Protein AF-A0A3C0QLX9-F1 (afdb_monomer)

Radius of gyration: 22.79 Å; Cα contacts (8 Å, |Δi|>4): 614; chains: 1; bounding box: 52×50×68 Å

Mean predicted aligned error: 6.6 Å

Structure (mmCIF, N/CA/C/O backbone):
data_AF-A0A3C0QLX9-F1
#
_entry.id   AF-A0A3C0QLX9-F1
#
loop_
_atom_site.group_PDB
_atom_site.id
_atom_site.type_symbol
_atom_site.label_atom_id
_atom_site.label_alt_id
_atom_site.label_comp_id
_atom_site.label_asym_id
_atom_site.label_entity_id
_atom_site.label_seq_id
_atom_site.pdbx_PDB_ins_code
_atom_site.Cartn_x
_atom_site.Cartn_y
_atom_site.Cartn_z
_atom_site.occupancy
_atom_site.B_iso_or_equiv
_atom_site.auth_seq_id
_atom_site.auth_comp_id
_atom_site.auth_asym_id
_atom_site.auth_atom_id
_atom_site.pdbx_PDB_model_num
ATOM 1 N N . MET A 1 1 ? -18.596 31.538 -7.636 1.00 34.44 1 MET A N 1
ATOM 2 C CA . MET A 1 1 ? -17.224 31.941 -8.013 1.00 34.44 1 MET A CA 1
ATOM 3 C C . MET A 1 1 ? -16.253 31.030 -7.281 1.00 34.44 1 MET A C 1
ATOM 5 O O . MET A 1 1 ? -16.005 31.236 -6.101 1.00 34.44 1 MET A O 1
ATOM 9 N N . LYS A 1 2 ? -15.824 29.947 -7.942 1.00 29.17 2 LYS A N 1
ATOM 10 C CA . LYS A 1 2 ? -14.848 28.995 -7.398 1.00 29.17 2 LYS A CA 1
ATOM 11 C C . LYS A 1 2 ? -13.471 29.661 -7.432 1.00 29.17 2 LYS A C 1
ATOM 13 O O . LYS A 1 2 ? -13.087 30.194 -8.470 1.00 29.17 2 LYS A O 1
ATOM 18 N N . LYS A 1 3 ? -12.775 29.684 -6.293 1.00 26.95 3 LYS A N 1
ATOM 19 C CA . LYS A 1 3 ? -11.385 30.140 -6.211 1.00 26.95 3 LYS A CA 1
ATOM 20 C C . LYS A 1 3 ? -10.531 29.168 -7.020 1.00 26.95 3 LYS A C 1
ATOM 22 O O . LYS A 1 3 ? -10.445 27.995 -6.679 1.00 26.95 3 LYS A O 1
ATOM 27 N N . ILE A 1 4 ? -9.962 29.678 -8.104 1.00 29.06 4 ILE A N 1
ATOM 28 C CA . ILE A 1 4 ? -8.889 29.046 -8.862 1.00 29.06 4 ILE A CA 1
ATOM 29 C C . ILE A 1 4 ? -7.694 28.973 -7.907 1.00 29.06 4 ILE A C 1
ATOM 31 O O . ILE A 1 4 ? -7.130 30.002 -7.540 1.00 29.06 4 ILE A O 1
ATOM 35 N N . ILE A 1 5 ? -7.375 27.770 -7.433 1.00 27.00 5 ILE A N 1
ATOM 36 C CA . ILE A 1 5 ? -6.084 27.485 -6.811 1.00 27.00 5 ILE A CA 1
ATOM 37 C C . ILE A 1 5 ? -5.136 27.253 -7.980 1.00 27.00 5 ILE A C 1
ATOM 39 O O . ILE A 1 5 ? -5.108 26.185 -8.581 1.00 27.00 5 ILE A O 1
ATOM 43 N N . THR A 1 6 ? -4.422 28.307 -8.355 1.00 28.39 6 THR A N 1
ATOM 44 C CA . THR A 1 6 ? -3.256 28.207 -9.224 1.00 28.39 6 THR A CA 1
ATOM 45 C C . THR A 1 6 ? -2.189 27.459 -8.435 1.00 28.39 6 THR A C 1
ATOM 47 O O . THR A 1 6 ? -1.595 28.022 -7.514 1.00 28.39 6 THR A O 1
ATOM 50 N N . LEU A 1 7 ? -1.976 26.183 -8.756 1.00 26.44 7 LEU A N 1
ATOM 51 C CA . LEU A 1 7 ? -0.812 25.438 -8.298 1.00 26.44 7 LEU A CA 1
ATOM 52 C C . LEU A 1 7 ? 0.405 26.051 -9.011 1.00 26.44 7 LEU A C 1
ATOM 54 O O . LEU A 1 7 ? 0.714 25.721 -10.152 1.00 26.44 7 LEU A O 1
ATOM 58 N N . LEU A 1 8 ? 1.052 27.032 -8.377 1.00 26.27 8 LEU A N 1
ATOM 59 C CA . LEU A 1 8 ? 2.404 27.408 -8.764 1.00 26.27 8 LEU A CA 1
ATOM 60 C C . LEU A 1 8 ? 3.296 26.210 -8.422 1.00 26.27 8 LEU A C 1
ATOM 62 O O . LEU A 1 8 ? 3.619 25.999 -7.253 1.00 26.27 8 LEU A O 1
ATOM 66 N N . LEU A 1 9 ? 3.715 25.456 -9.441 1.00 28.88 9 LEU A N 1
ATOM 67 C CA . LEU A 1 9 ? 4.977 24.721 -9.397 1.00 28.88 9 LEU A CA 1
ATOM 68 C C . LEU A 1 9 ? 6.096 25.764 -9.248 1.00 28.88 9 LEU A C 1
ATOM 70 O O . LEU A 1 9 ? 6.699 26.220 -10.217 1.00 28.88 9 LEU A O 1
ATOM 74 N N . ALA A 1 10 ? 6.331 26.213 -8.019 1.00 26.84 10 ALA A N 1
ATOM 75 C CA . ALA A 1 10 ? 7.562 26.891 -7.675 1.00 26.84 10 ALA A CA 1
ATOM 76 C C . ALA A 1 10 ? 8.641 25.811 -7.617 1.00 26.84 10 ALA A C 1
ATOM 78 O O . ALA A 1 10 ? 8.653 24.981 -6.710 1.00 26.84 10 ALA A O 1
ATOM 79 N N . GLY A 1 11 ? 9.511 25.811 -8.627 1.00 29.91 11 GLY A N 1
ATOM 80 C CA . GLY A 1 11 ? 10.693 24.970 -8.676 1.00 29.91 11 GLY A CA 1
ATOM 81 C C . GLY A 1 11 ? 11.499 25.086 -7.387 1.00 29.91 11 GLY A C 1
ATOM 82 O O . GLY A 1 11 ? 12.194 26.073 -7.158 1.00 29.91 11 GLY A O 1
ATOM 83 N N . MET A 1 12 ? 11.450 24.039 -6.570 1.00 27.69 12 MET A N 1
ATOM 84 C CA . MET A 1 12 ? 12.608 23.652 -5.786 1.00 27.69 12 MET A CA 1
ATOM 85 C C . MET A 1 12 ? 13.504 22.861 -6.732 1.00 27.69 12 MET A C 1
ATOM 87 O O . MET A 1 12 ? 13.356 21.654 -6.888 1.00 27.69 12 MET A O 1
ATOM 91 N N . MET A 1 13 ? 14.460 23.558 -7.353 1.00 30.83 13 MET A N 1
ATOM 92 C CA . MET A 1 13 ? 15.754 22.943 -7.627 1.00 30.83 13 MET A CA 1
ATOM 93 C C . MET A 1 13 ? 16.319 22.504 -6.273 1.00 30.83 13 MET A C 1
ATOM 95 O O . MET A 1 13 ? 17.029 23.250 -5.602 1.00 30.83 13 MET A O 1
ATOM 99 N N . LEU A 1 14 ? 15.963 21.296 -5.840 1.00 28.98 14 LEU A N 1
ATOM 100 C CA . LEU A 1 14 ? 16.827 20.543 -4.956 1.00 28.98 14 LEU A CA 1
ATOM 101 C C . LEU A 1 14 ? 18.035 20.182 -5.807 1.00 28.98 14 LEU A C 1
ATOM 103 O O . LEU A 1 14 ? 17.974 19.313 -6.672 1.00 28.98 14 LEU A O 1
ATOM 107 N N . ALA A 1 15 ? 19.136 20.887 -5.573 1.00 29.52 15 ALA A N 1
ATOM 108 C CA . ALA A 1 15 ? 20.450 20.382 -5.907 1.00 29.52 15 ALA A CA 1
ATOM 109 C C . ALA A 1 15 ? 20.692 19.109 -5.074 1.00 29.52 15 ALA A C 1
ATOM 111 O O . ALA A 1 15 ? 21.376 19.146 -4.055 1.00 29.52 15 ALA A O 1
ATOM 112 N N . CYS A 1 16 ? 20.108 17.981 -5.482 1.00 28.03 16 CYS A N 1
ATOM 113 C CA . CYS A 1 16 ? 20.560 16.670 -5.047 1.00 28.03 16 CYS A CA 1
ATOM 114 C C . CYS A 1 16 ? 21.741 16.309 -5.949 1.00 28.03 16 CYS A C 1
ATOM 116 O O . CYS A 1 16 ? 21.605 15.710 -7.010 1.00 28.03 16 CYS A O 1
ATOM 118 N N . SER A 1 17 ? 22.911 16.816 -5.571 1.00 34.56 17 SER A N 1
ATOM 119 C CA . SER A 1 17 ? 24.178 16.476 -6.209 1.00 34.56 17 SER A CA 1
ATOM 120 C C . SER A 1 17 ? 24.754 15.237 -5.535 1.00 34.56 17 SER A C 1
ATOM 122 O O . SER A 1 17 ? 25.705 15.329 -4.774 1.00 34.56 17 SER A O 1
ATOM 124 N N . SER A 1 18 ? 24.151 14.093 -5.847 1.00 29.59 18 SER A N 1
ATOM 125 C CA . SER A 1 18 ? 24.773 12.768 -5.828 1.00 29.59 18 SER A CA 1
ATOM 126 C C . SER A 1 18 ? 24.005 11.916 -6.840 1.00 29.59 18 SER A C 1
ATOM 128 O O . SER A 1 18 ? 22.774 11.975 -6.827 1.00 29.59 18 SER A O 1
ATOM 130 N N . PRO A 1 19 ? 24.659 11.142 -7.726 1.00 31.41 19 PRO A N 1
ATOM 131 C CA . PRO A 1 19 ? 23.934 10.140 -8.497 1.00 31.41 19 PRO A CA 1
ATOM 132 C C . PRO A 1 19 ? 23.184 9.242 -7.507 1.00 31.41 19 PRO A C 1
ATOM 134 O O . PRO A 1 19 ? 23.722 8.955 -6.434 1.00 31.41 19 PRO A O 1
ATOM 137 N N . LEU A 1 20 ? 21.962 8.818 -7.860 1.00 38.31 20 LEU A N 1
ATOM 138 C CA . LEU A 1 20 ? 21.343 7.621 -7.287 1.00 38.31 20 LEU A CA 1
ATOM 139 C C . LEU A 1 20 ? 22.485 6.612 -7.126 1.00 38.31 20 LEU A C 1
ATOM 141 O O . LEU A 1 20 ? 23.081 6.228 -8.136 1.00 38.31 20 LEU A O 1
ATOM 145 N N . HIS A 1 21 ? 22.900 6.286 -5.899 1.00 35.56 21 HIS A N 1
ATOM 146 C CA . HIS A 1 21 ? 23.926 5.268 -5.746 1.00 35.56 21 HIS A CA 1
ATOM 147 C C . HIS A 1 21 ? 23.320 4.009 -6.356 1.00 35.56 21 HIS A C 1
ATOM 149 O O . HIS A 1 21 ? 22.333 3.484 -5.848 1.00 35.56 21 HIS A O 1
ATOM 155 N N . ALA A 1 22 ? 23.861 3.587 -7.498 1.00 36.84 22 ALA A N 1
ATOM 156 C CA . ALA A 1 22 ? 23.633 2.258 -8.012 1.00 36.84 22 ALA A CA 1
ATOM 157 C C . ALA A 1 22 ? 24.154 1.327 -6.918 1.00 36.84 22 ALA A C 1
ATOM 159 O O . ALA A 1 22 ? 25.364 1.206 -6.717 1.00 36.84 22 ALA A O 1
ATOM 160 N N . PHE A 1 23 ? 23.228 0.798 -6.128 1.00 47.69 23 PHE A N 1
ATOM 161 C CA . PHE A 1 23 ? 23.493 -0.241 -5.155 1.00 47.69 23 PHE A CA 1
ATOM 162 C C . PHE A 1 23 ? 24.131 -1.392 -5.936 1.00 47.69 23 PHE A C 1
ATOM 164 O O . PHE A 1 23 ? 23.540 -1.908 -6.880 1.00 47.69 23 PHE A O 1
ATOM 171 N N . ALA A 1 24 ? 25.405 -1.682 -5.666 1.00 52.41 24 ALA A N 1
ATOM 172 C CA . ALA A 1 24 ? 26.162 -2.666 -6.444 1.00 52.41 24 ALA A CA 1
ATOM 173 C C . ALA A 1 24 ? 25.761 -4.105 -6.068 1.00 52.41 24 ALA A C 1
ATOM 175 O O . ALA A 1 24 ? 26.081 -5.048 -6.794 1.00 52.41 24 ALA A O 1
ATOM 176 N N . ASN A 1 25 ? 25.110 -4.254 -4.908 1.00 80.44 25 ASN A N 1
ATOM 177 C CA . ASN A 1 25 ? 24.479 -5.464 -4.401 1.00 80.44 25 ASN A CA 1
ATOM 178 C C . ASN A 1 25 ? 23.429 -5.043 -3.361 1.00 80.44 25 ASN A C 1
ATOM 180 O O . ASN A 1 25 ? 23.760 -4.839 -2.188 1.00 80.44 25 ASN A O 1
ATOM 184 N N . ALA A 1 26 ? 22.167 -4.927 -3.774 1.00 84.19 26 ALA A N 1
ATOM 185 C CA . ALA A 1 26 ? 21.088 -4.408 -2.937 1.00 84.19 26 ALA A CA 1
ATOM 186 C C . ALA A 1 26 ? 20.916 -5.178 -1.616 1.00 84.19 26 ALA A C 1
ATOM 188 O O . ALA A 1 26 ? 20.505 -4.605 -0.610 1.00 84.19 26 ALA A O 1
ATOM 189 N N . THR A 1 27 ? 21.283 -6.462 -1.558 1.00 88.50 27 THR A N 1
ATOM 190 C CA . THR A 1 27 ? 21.254 -7.211 -0.289 1.00 88.50 27 THR A CA 1
ATOM 191 C C . THR A 1 27 ? 22.320 -6.721 0.698 1.00 88.50 27 TH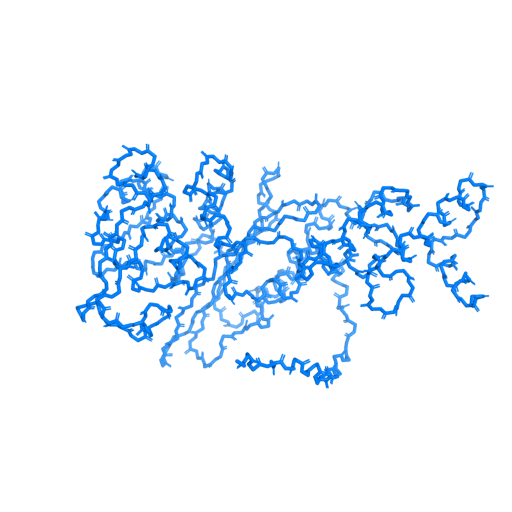R A C 1
ATOM 193 O O . THR A 1 27 ? 22.037 -6.578 1.890 1.00 88.50 27 THR A O 1
ATOM 196 N N . GLU A 1 28 ? 23.546 -6.463 0.238 1.00 91.12 28 GLU A N 1
ATOM 197 C CA . GLU A 1 28 ? 24.622 -5.939 1.094 1.00 91.12 28 GLU A CA 1
ATOM 198 C C . GLU A 1 28 ? 24.339 -4.498 1.529 1.00 91.12 28 GLU A C 1
ATOM 200 O O . GLU A 1 28 ? 24.560 -4.127 2.685 1.00 91.12 28 GLU A O 1
ATOM 205 N N . ASP A 1 29 ? 23.762 -3.709 0.630 1.00 91.31 29 ASP A N 1
ATOM 206 C CA . ASP A 1 29 ? 23.375 -2.336 0.917 1.00 91.31 29 ASP A CA 1
ATOM 207 C C . ASP A 1 29 ? 22.221 -2.274 1.930 1.00 91.31 29 ASP A C 1
ATOM 209 O O . ASP A 1 29 ? 22.293 -1.518 2.902 1.00 91.31 29 ASP A O 1
ATOM 213 N N . MET A 1 30 ? 21.215 -3.149 1.806 1.00 95.31 30 MET A N 1
ATOM 214 C CA . MET A 1 30 ? 20.145 -3.289 2.799 1.00 95.31 30 MET A CA 1
ATOM 215 C C . MET A 1 30 ? 20.695 -3.738 4.160 1.00 95.31 30 MET A C 1
ATOM 217 O O . MET A 1 30 ? 20.294 -3.214 5.206 1.00 95.31 30 MET A O 1
ATOM 221 N N . ASN A 1 31 ? 21.644 -4.683 4.171 1.00 95.31 31 ASN A N 1
ATOM 222 C CA . ASN A 1 31 ? 22.330 -5.108 5.394 1.00 95.31 31 ASN A CA 1
ATOM 223 C C . ASN A 1 31 ? 23.080 -3.943 6.047 1.00 95.31 31 ASN A C 1
ATOM 225 O O . ASN A 1 31 ? 23.011 -3.784 7.265 1.00 95.31 31 ASN A O 1
ATOM 229 N N . THR A 1 32 ? 23.782 -3.131 5.256 1.00 94.38 32 THR A N 1
ATOM 230 C CA . THR A 1 32 ? 24.508 -1.958 5.750 1.00 94.38 32 THR A CA 1
ATOM 231 C C . THR A 1 32 ? 23.534 -0.954 6.354 1.00 94.38 32 THR A C 1
ATOM 233 O O . THR A 1 32 ? 23.661 -0.651 7.538 1.00 94.38 32 THR A O 1
ATOM 236 N N . LEU A 1 33 ? 22.508 -0.540 5.601 1.00 93.81 33 LEU A N 1
ATOM 237 C CA . LEU A 1 33 ? 21.479 0.411 6.040 1.00 93.81 33 LEU A CA 1
ATOM 238 C C . LEU A 1 33 ? 20.813 -0.013 7.354 1.00 93.81 33 LEU A C 1
ATOM 240 O O . LEU A 1 33 ? 20.717 0.773 8.294 1.00 93.81 33 LEU A O 1
ATOM 244 N N . THR A 1 34 ? 20.363 -1.267 7.442 1.00 95.06 34 THR A N 1
ATOM 245 C CA . THR A 1 34 ? 19.625 -1.767 8.615 1.00 95.06 34 THR A CA 1
ATOM 246 C C . THR A 1 34 ? 20.509 -1.997 9.843 1.00 95.06 34 THR A C 1
ATOM 248 O O . THR A 1 34 ? 20.039 -1.846 10.972 1.00 95.06 34 THR A O 1
ATOM 251 N N . ARG A 1 35 ? 21.792 -2.344 9.662 1.00 94.75 35 ARG A N 1
ATOM 252 C CA . ARG A 1 35 ? 22.739 -2.557 10.774 1.00 94.75 35 ARG A CA 1
ATOM 253 C C . ARG A 1 35 ? 23.392 -1.271 11.264 1.00 94.75 35 ARG A C 1
ATOM 255 O O . ARG A 1 35 ? 23.755 -1.213 12.436 1.00 94.75 35 ARG A O 1
ATOM 262 N N . SER A 1 36 ? 23.572 -0.279 10.392 1.00 90.62 36 SER A N 1
ATOM 263 C CA . SER A 1 36 ? 24.124 1.027 10.762 1.00 90.62 36 SER A CA 1
ATOM 264 C C . SER A 1 36 ? 23.073 1.983 11.314 1.00 90.62 36 SER A C 1
ATOM 266 O O . SER A 1 36 ? 23.432 3.051 11.801 1.00 90.62 36 SER A O 1
ATOM 268 N N . TYR A 1 37 ? 21.787 1.637 11.218 1.00 90.94 37 TYR A N 1
ATOM 269 C CA . TYR A 1 37 ? 20.723 2.437 11.801 1.00 90.94 37 TYR A CA 1
ATOM 270 C C . TYR A 1 37 ? 20.885 2.494 13.324 1.00 90.94 37 TYR A C 1
ATOM 272 O O . TYR A 1 37 ? 20.838 1.468 13.999 1.00 90.94 37 TYR A O 1
ATOM 280 N N . GLU A 1 38 ? 21.100 3.696 13.863 1.00 88.12 38 GLU A N 1
ATOM 281 C CA . GLU A 1 38 ? 21.407 3.896 15.288 1.00 88.12 38 GLU A CA 1
ATOM 282 C C . GLU A 1 38 ? 20.229 3.555 16.211 1.00 88.12 38 GLU A C 1
ATOM 284 O O . GLU A 1 38 ? 20.417 3.310 17.404 1.00 88.12 38 GLU A O 1
ATOM 289 N N . ASN A 1 39 ? 19.015 3.527 15.658 1.00 89.38 39 ASN A N 1
ATOM 290 C CA . ASN A 1 39 ? 17.795 3.212 16.384 1.00 89.38 39 ASN A CA 1
ATOM 291 C C . ASN A 1 39 ? 17.273 1.800 16.056 1.00 89.38 39 ASN A C 1
ATOM 293 O O . ASN A 1 39 ? 17.909 1.005 15.364 1.00 89.38 39 ASN A O 1
ATOM 297 N N . GLU A 1 40 ? 16.091 1.454 16.566 1.00 91.44 40 GLU A N 1
ATOM 298 C CA . GLU A 1 40 ? 15.501 0.142 16.317 1.00 91.44 40 GLU A CA 1
ATOM 299 C C . GLU A 1 40 ? 14.727 0.128 15.001 1.00 91.44 40 GLU A C 1
ATOM 301 O O . GLU A 1 40 ? 13.828 0.944 14.787 1.00 91.44 40 GLU A O 1
ATOM 306 N N . CYS A 1 41 ? 15.026 -0.847 14.145 1.00 95.50 41 CYS A N 1
ATOM 307 C CA . CYS A 1 41 ? 14.247 -1.113 12.945 1.00 95.50 41 CYS A CA 1
ATOM 308 C C . CYS A 1 41 ? 13.962 -2.605 12.750 1.00 95.50 41 CYS A C 1
ATOM 310 O O . CYS A 1 41 ? 14.721 -3.469 13.202 1.00 95.50 41 CYS A O 1
ATOM 312 N N . ALA A 1 42 ? 12.881 -2.883 12.025 1.00 97.62 42 ALA A N 1
ATOM 313 C CA . ALA A 1 42 ? 12.591 -4.179 11.431 1.00 97.62 42 ALA A CA 1
ATOM 314 C C . ALA A 1 42 ? 12.182 -3.973 9.972 1.00 97.62 42 ALA A C 1
ATOM 316 O O . ALA A 1 42 ? 11.418 -3.061 9.653 1.00 97.62 42 ALA A O 1
ATOM 317 N N . VAL A 1 43 ? 12.706 -4.816 9.086 1.00 98.44 43 VAL A N 1
ATOM 318 C CA . VAL A 1 43 ? 12.466 -4.731 7.642 1.00 98.44 43 VAL A CA 1
ATOM 319 C C . VAL A 1 43 ? 12.155 -6.115 7.099 1.00 98.44 43 VAL A C 1
ATOM 321 O O . VAL A 1 43 ? 12.794 -7.095 7.483 1.00 98.44 43 VAL A O 1
ATOM 324 N N . MET A 1 44 ? 11.206 -6.199 6.176 1.00 98.50 44 MET A N 1
ATOM 325 C CA . MET A 1 44 ? 10.958 -7.401 5.394 1.00 98.50 44 MET A CA 1
ATOM 326 C C . MET A 1 44 ? 10.552 -7.054 3.968 1.00 98.50 44 MET A C 1
ATOM 328 O O . MET A 1 44 ? 9.713 -6.184 3.749 1.00 98.50 44 MET A O 1
ATOM 332 N N . VAL A 1 45 ? 11.111 -7.805 3.022 1.00 98.69 45 VAL A N 1
ATOM 333 C CA . VAL A 1 45 ? 10.710 -7.826 1.617 1.00 98.69 45 VAL A CA 1
ATOM 334 C C . VAL A 1 45 ? 10.206 -9.228 1.306 1.00 98.69 45 VAL A C 1
ATOM 336 O O . VAL A 1 45 ? 10.935 -10.210 1.464 1.00 98.69 45 VAL A O 1
ATOM 339 N N . PHE A 1 46 ? 8.952 -9.332 0.886 1.00 98.50 46 PHE A N 1
ATOM 340 C CA . PHE A 1 46 ? 8.284 -10.601 0.629 1.00 98.50 46 PHE A CA 1
ATOM 341 C C . PHE A 1 46 ? 7.645 -10.594 -0.755 1.00 98.50 46 PHE A C 1
ATOM 343 O O . PHE A 1 46 ? 6.866 -9.704 -1.071 1.00 98.50 46 PHE A O 1
ATOM 350 N N . SER A 1 47 ? 7.904 -11.615 -1.563 1.00 96.50 47 SER A N 1
ATOM 351 C CA . SER A 1 47 ? 7.191 -11.845 -2.817 1.00 96.50 47 SER A CA 1
ATOM 352 C C . SER A 1 47 ? 6.256 -13.034 -2.661 1.00 96.50 47 SER A C 1
ATOM 354 O O . SER A 1 47 ? 6.657 -14.088 -2.176 1.00 96.50 47 SER A O 1
ATOM 356 N N . GLU A 1 48 ? 5.012 -12.923 -3.124 1.00 93.75 48 GLU A N 1
ATOM 357 C CA . GLU A 1 48 ? 4.066 -14.043 -3.036 1.00 93.75 48 GLU A CA 1
ATOM 358 C C . GLU A 1 48 ? 4.518 -15.280 -3.821 1.00 93.75 48 GLU A C 1
ATOM 360 O O . GLU A 1 48 ? 4.150 -16.398 -3.464 1.00 93.75 48 GLU A O 1
ATOM 365 N N . LYS A 1 49 ? 5.338 -15.086 -4.860 1.00 92.62 49 LYS A N 1
ATOM 366 C CA . LYS A 1 49 ? 5.866 -16.163 -5.702 1.00 92.62 49 LYS A CA 1
ATOM 367 C C . LYS A 1 49 ? 6.985 -16.953 -5.023 1.00 92.62 49 LYS A C 1
ATOM 369 O O . LYS A 1 49 ? 7.030 -18.171 -5.159 1.00 92.62 49 LYS A O 1
ATOM 374 N N . ASN A 1 50 ? 7.888 -16.263 -4.325 1.00 90.12 50 ASN A N 1
ATOM 375 C CA . ASN A 1 50 ? 9.148 -16.838 -3.835 1.00 90.12 50 ASN A CA 1
ATOM 376 C C . ASN A 1 50 ? 9.310 -16.786 -2.307 1.00 90.12 50 ASN A C 1
ATOM 378 O O . ASN A 1 50 ? 10.276 -17.323 -1.772 1.00 90.12 50 ASN A O 1
ATOM 382 N N . GLY A 1 51 ? 8.359 -16.192 -1.589 1.00 95.81 51 GLY A N 1
ATOM 383 C CA . GLY A 1 51 ? 8.413 -16.023 -0.144 1.00 95.81 51 GLY A CA 1
ATOM 384 C C . GLY A 1 51 ? 9.268 -14.828 0.280 1.00 95.81 51 GLY A C 1
ATOM 385 O O . GLY A 1 51 ? 9.266 -13.777 -0.361 1.00 95.81 51 GLY A O 1
ATOM 386 N N . VAL A 1 52 ? 9.978 -14.974 1.398 1.00 97.25 52 VAL A N 1
ATOM 387 C CA . VAL A 1 52 ? 10.836 -13.918 1.954 1.00 97.25 52 VAL A CA 1
ATOM 388 C C . VAL A 1 52 ? 12.070 -13.743 1.069 1.00 97.25 52 VAL A C 1
ATOM 390 O O . VAL A 1 52 ? 12.865 -14.668 0.925 1.00 97.25 52 VAL A O 1
ATOM 393 N N . LEU A 1 53 ? 12.235 -12.546 0.506 1.00 96.38 53 LEU A N 1
ATOM 394 C CA . LEU A 1 53 ? 13.422 -12.152 -0.260 1.00 96.38 53 LEU A CA 1
ATOM 395 C C . LEU A 1 53 ? 14.478 -11.504 0.643 1.00 96.38 53 LEU A C 1
ATOM 397 O O . LEU A 1 53 ? 15.673 -11.694 0.440 1.00 96.38 53 LEU A O 1
ATOM 401 N N . TYR A 1 54 ? 14.035 -10.771 1.667 1.00 98.19 54 TYR A N 1
ATOM 402 C CA . TYR A 1 54 ? 14.895 -10.179 2.688 1.00 98.19 54 TYR A CA 1
ATOM 403 C C . TYR A 1 54 ? 14.154 -10.056 4.018 1.00 98.19 54 TYR A C 1
ATOM 405 O O . TYR A 1 54 ? 12.962 -9.746 4.046 1.00 98.19 54 TYR A O 1
ATOM 413 N N . SER A 1 55 ? 14.869 -10.227 5.128 1.00 97.81 55 SER A N 1
ATOM 414 C CA . SER A 1 55 ? 14.344 -9.964 6.468 1.00 97.81 55 SER A CA 1
ATOM 415 C C . SER A 1 55 ? 15.445 -9.490 7.409 1.00 97.81 55 SER A C 1
ATOM 417 O O . SER A 1 55 ? 16.500 -10.119 7.503 1.00 97.81 55 SER A O 1
ATOM 419 N N . TYR A 1 56 ? 15.162 -8.447 8.180 1.00 98.38 56 TYR A N 1
ATOM 420 C CA . TYR A 1 56 ? 15.986 -7.987 9.289 1.00 98.38 56 TYR A CA 1
ATOM 421 C C . TYR A 1 56 ? 15.102 -7.765 10.511 1.00 98.38 56 TYR A C 1
ATOM 423 O O . TYR A 1 56 ? 14.187 -6.944 10.471 1.00 98.38 56 TYR A O 1
ATOM 431 N N . ARG A 1 57 ? 15.367 -8.521 11.587 1.00 97.88 57 ARG A N 1
ATOM 432 C CA . ARG A 1 57 ? 14.616 -8.467 12.857 1.00 97.88 57 ARG A CA 1
ATOM 433 C C . ARG A 1 57 ? 13.092 -8.540 12.665 1.00 97.88 57 ARG A C 1
ATOM 435 O O . ARG A 1 57 ? 12.342 -7.960 13.440 1.00 97.88 57 ARG A O 1
ATOM 442 N N . SER A 1 58 ? 12.622 -9.260 11.646 1.00 97.94 58 SER A N 1
ATOM 443 C CA . SER A 1 58 ? 11.213 -9.228 11.238 1.00 97.94 58 SER A CA 1
ATOM 444 C C . SER A 1 58 ? 10.253 -9.787 12.295 1.00 97.94 58 SER A C 1
ATOM 446 O O . SER A 1 58 ? 9.112 -9.336 12.370 1.00 97.94 58 SER A O 1
ATOM 448 N N . GLY A 1 59 ? 10.740 -10.676 13.168 1.00 97.62 59 GLY A N 1
ATOM 449 C CA . GLY A 1 59 ? 10.018 -11.199 14.331 1.00 97.62 59 GLY A CA 1
ATOM 450 C C . GLY A 1 59 ? 10.131 -10.353 15.609 1.00 97.62 59 GLY A C 1
ATOM 451 O O . GLY A 1 59 ? 9.609 -10.754 16.647 1.00 97.62 59 GLY A O 1
ATOM 452 N N . GLN A 1 60 ? 10.822 -9.206 15.585 1.00 96.56 60 GLN A N 1
ATOM 453 C CA . GLN A 1 60 ? 10.922 -8.320 16.749 1.00 96.56 60 GLN A CA 1
ATOM 454 C C . GLN A 1 60 ? 9.597 -7.580 16.973 1.00 96.56 60 GLN A C 1
ATOM 456 O O . GLN A 1 60 ? 9.051 -6.974 16.053 1.00 96.56 60 GLN A O 1
ATOM 461 N N . LEU A 1 61 ? 9.096 -7.594 18.212 1.00 96.69 61 LEU A N 1
ATOM 462 C CA . LEU A 1 61 ? 7.957 -6.766 18.607 1.00 96.69 61 LEU A CA 1
ATOM 463 C C . LEU A 1 61 ? 8.362 -5.291 18.611 1.00 96.69 61 LEU A C 1
ATOM 465 O O . LEU A 1 61 ? 9.296 -4.892 19.305 1.00 96.69 61 LEU A O 1
ATOM 469 N N . MET A 1 62 ? 7.622 -4.485 17.859 1.00 95.50 62 MET A N 1
ATOM 470 C CA . MET A 1 62 ? 7.812 -3.045 17.738 1.00 95.50 62 MET A CA 1
ATOM 471 C C . MET A 1 62 ? 6.465 -2.328 17.846 1.00 95.50 62 MET A C 1
ATOM 473 O O . MET A 1 62 ? 5.415 -2.903 17.554 1.00 95.50 62 MET A O 1
ATOM 477 N N . ALA A 1 63 ? 6.473 -1.059 18.256 1.00 94.69 63 ALA A N 1
ATOM 478 C CA . ALA A 1 63 ? 5.259 -0.253 18.310 1.00 94.69 63 ALA A CA 1
ATOM 479 C C . ALA A 1 63 ? 4.655 -0.096 16.904 1.00 94.69 63 ALA A C 1
ATOM 481 O O . ALA A 1 63 ? 5.137 0.693 16.100 1.00 94.69 63 ALA A O 1
ATOM 482 N N . GLY A 1 64 ? 3.581 -0.834 16.609 1.00 93.75 64 GLY A N 1
ATOM 483 C CA . GLY A 1 64 ? 2.939 -0.826 15.290 1.00 93.75 64 GLY A CA 1
ATOM 484 C C . GLY A 1 64 ? 2.096 0.411 15.012 1.00 93.75 64 GLY A C 1
ATOM 485 O O . GLY A 1 64 ? 1.732 0.659 13.865 1.00 93.75 64 GLY A O 1
ATOM 486 N N . ALA A 1 65 ? 1.765 1.192 16.044 1.00 93.94 65 ALA A N 1
ATOM 487 C CA . ALA A 1 65 ? 0.880 2.343 15.926 1.00 93.94 65 ALA A CA 1
ATOM 488 C C . ALA A 1 65 ? -0.403 1.974 15.149 1.00 93.94 65 ALA A C 1
ATOM 490 O O . ALA A 1 65 ? -1.074 0.988 15.454 1.00 93.94 65 ALA A O 1
ATOM 491 N N . GLY A 1 66 ? -0.741 2.742 14.113 1.00 95.75 66 GLY A N 1
ATOM 492 C CA . GLY A 1 66 ? -1.930 2.516 13.303 1.00 95.75 66 GLY A CA 1
ATOM 493 C C . GLY A 1 66 ? -1.915 1.289 12.388 1.00 95.75 66 GLY A C 1
ATOM 494 O O . GLY A 1 66 ? -2.911 1.089 11.697 1.00 95.75 66 GLY A O 1
ATOM 495 N N . LEU A 1 67 ? -0.861 0.469 12.368 1.00 98.12 67 LEU A N 1
ATOM 496 C CA . LEU A 1 67 ? -0.800 -0.701 11.487 1.00 98.12 67 LEU A CA 1
ATOM 497 C C . LEU A 1 67 ? -1.785 -1.823 11.871 1.00 98.12 67 LEU A C 1
ATOM 499 O O . LEU A 1 67 ? -2.244 -2.552 10.994 1.00 98.12 67 LEU A O 1
ATOM 503 N N . ILE A 1 68 ? -2.213 -1.901 13.141 1.00 98.12 68 ILE A N 1
ATOM 504 C CA . ILE A 1 68 ? -3.272 -2.825 13.614 1.00 98.12 68 ILE A CA 1
ATOM 505 C C . ILE A 1 68 ? -4.595 -2.669 12.844 1.00 98.12 68 ILE A C 1
ATOM 507 O O . ILE A 1 68 ? -5.449 -3.555 12.839 1.00 98.12 68 ILE A O 1
ATOM 511 N N . ARG A 1 69 ? -4.761 -1.546 12.143 1.00 98.62 69 ARG A N 1
ATOM 512 C CA . ARG A 1 69 ? -5.918 -1.286 11.297 1.00 98.62 69 ARG A CA 1
ATOM 513 C C . ARG A 1 69 ? -6.005 -2.213 10.086 1.00 98.62 69 ARG A C 1
ATOM 515 O O . ARG A 1 69 ? -7.112 -2.464 9.630 1.00 98.62 69 ARG A O 1
ATOM 522 N N . LEU A 1 70 ? -4.887 -2.762 9.601 1.00 98.81 70 LEU A N 1
ATOM 523 C CA . LEU A 1 70 ? -4.885 -3.745 8.511 1.00 98.81 70 LEU A CA 1
ATOM 524 C C . LEU A 1 70 ? -5.673 -5.016 8.878 1.00 98.81 70 LEU A C 1
ATOM 526 O O . LEU A 1 70 ? -6.661 -5.318 8.205 1.00 98.81 70 LEU A O 1
ATOM 530 N N . PRO A 1 71 ? -5.321 -5.758 9.949 1.00 98.75 71 PRO A N 1
ATOM 531 C CA . PRO A 1 71 ? -6.105 -6.925 10.330 1.00 98.75 71 PRO A CA 1
ATOM 532 C C . PRO A 1 71 ? -7.520 -6.547 10.783 1.00 98.75 71 PRO A C 1
ATOM 534 O O . PRO A 1 71 ? -8.451 -7.305 10.526 1.00 98.75 71 PRO A O 1
ATOM 537 N N . TYR A 1 72 ? -7.729 -5.377 11.398 1.00 98.88 72 TYR A N 1
ATOM 538 C CA . TYR A 1 72 ? -9.084 -4.960 11.769 1.00 98.88 72 TYR A CA 1
ATOM 539 C C . TYR A 1 72 ? -9.962 -4.657 10.543 1.00 98.88 72 TYR A C 1
ATOM 541 O O . TYR A 1 72 ? -11.130 -5.026 10.540 1.00 98.88 72 TYR A O 1
ATOM 549 N N . ALA A 1 73 ? -9.413 -4.082 9.465 1.00 98.88 73 ALA A N 1
ATOM 550 C CA . ALA A 1 73 ? -10.123 -3.921 8.193 1.00 98.88 73 ALA A CA 1
ATOM 551 C C . ALA A 1 73 ? -10.569 -5.271 7.626 1.00 98.88 73 ALA A C 1
ATOM 553 O O . ALA A 1 73 ? -11.716 -5.417 7.211 1.00 98.88 73 ALA A O 1
ATOM 554 N N . TYR A 1 74 ? -9.690 -6.278 7.677 1.00 98.88 74 TYR A N 1
ATOM 555 C CA . TYR A 1 74 ? -10.049 -7.636 7.278 1.00 98.88 74 TYR A CA 1
ATOM 556 C C . TYR A 1 74 ? -11.233 -8.155 8.104 1.00 98.88 74 TYR A C 1
ATOM 558 O O . TYR A 1 74 ? -12.209 -8.644 7.538 1.00 98.88 74 TYR A O 1
ATOM 566 N N . TYR A 1 75 ? -11.183 -8.004 9.433 1.00 98.88 75 TYR A N 1
ATOM 567 C CA . TYR A 1 75 ? -12.291 -8.375 10.315 1.00 98.88 75 TYR A CA 1
ATOM 568 C C . TYR A 1 75 ? -13.587 -7.656 9.933 1.00 98.88 75 TYR A C 1
ATOM 570 O O . TYR A 1 75 ? -14.588 -8.322 9.677 1.00 98.88 75 TYR A O 1
ATOM 578 N N . LEU A 1 76 ? -13.569 -6.328 9.809 1.00 98.88 76 LEU A N 1
ATOM 579 C CA . LEU A 1 76 ? -14.738 -5.535 9.427 1.00 98.88 76 LEU A CA 1
ATOM 580 C C . LEU A 1 76 ? -15.356 -6.027 8.117 1.00 98.88 76 LEU A C 1
ATOM 582 O O . LEU A 1 76 ? -16.561 -6.264 8.061 1.00 98.88 76 LEU A O 1
ATOM 586 N N . CYS A 1 77 ? -14.541 -6.261 7.088 1.00 98.81 77 CYS A N 1
ATOM 587 C CA . CYS A 1 77 ? -15.020 -6.788 5.816 1.00 98.81 77 CYS A CA 1
ATOM 588 C C . CYS A 1 77 ? -15.716 -8.146 5.969 1.00 98.81 77 CYS A C 1
ATOM 590 O O . CYS A 1 77 ? -16.789 -8.324 5.396 1.00 98.81 77 CYS A O 1
ATOM 592 N N . THR A 1 78 ? -15.193 -9.059 6.798 1.00 98.50 78 THR A N 1
ATOM 593 C CA . THR A 1 78 ? -15.894 -10.327 7.084 1.00 98.50 78 THR A CA 1
ATOM 594 C C . THR A 1 78 ? -17.228 -10.117 7.806 1.00 98.50 78 THR A C 1
ATOM 596 O O . THR A 1 78 ? -18.183 -10.842 7.535 1.00 98.50 78 THR A O 1
ATOM 599 N N . GLN A 1 79 ? -17.337 -9.111 8.683 1.00 98.69 79 GLN A N 1
ATOM 600 C CA . GLN A 1 79 ? -18.596 -8.790 9.366 1.00 98.69 79 GLN A CA 1
ATOM 601 C C . GLN A 1 79 ? -19.635 -8.201 8.402 1.00 98.69 79 GLN A C 1
ATOM 603 O O . GLN A 1 79 ? -20.816 -8.546 8.484 1.00 98.69 79 GLN A O 1
ATOM 608 N N . PHE A 1 80 ? -19.207 -7.353 7.460 1.00 98.56 80 PHE A N 1
ATOM 609 C CA . PHE A 1 80 ? -20.073 -6.838 6.395 1.00 98.56 80 PHE A CA 1
ATOM 610 C C . PHE A 1 80 ? -20.546 -7.958 5.461 1.00 98.56 80 PHE A C 1
ATOM 612 O O . PHE A 1 80 ? -21.729 -8.020 5.138 1.00 98.56 80 PHE A O 1
ATOM 619 N N . GLU A 1 81 ? -19.663 -8.882 5.071 1.00 97.88 81 GLU A N 1
ATOM 620 C CA . GLU A 1 81 ? -20.035 -10.056 4.264 1.00 97.88 81 GLU A CA 1
ATOM 621 C C . GLU A 1 81 ? -21.012 -10.985 4.997 1.00 97.88 81 GLU A C 1
ATOM 623 O O . GLU A 1 81 ? -21.913 -11.548 4.377 1.00 97.88 81 GLU A O 1
ATOM 628 N N . ALA A 1 82 ? -20.876 -11.106 6.319 1.00 97.69 82 ALA A N 1
ATOM 629 C CA . ALA A 1 82 ? -21.800 -11.856 7.166 1.00 97.69 82 ALA A CA 1
ATOM 630 C C . ALA A 1 82 ? -23.150 -11.145 7.392 1.00 97.69 82 ALA A C 1
ATOM 632 O O . ALA A 1 82 ? -24.042 -11.714 8.021 1.00 97.69 82 ALA A O 1
ATOM 633 N N . GLY A 1 83 ? -23.321 -9.915 6.894 1.00 97.69 83 GLY A N 1
A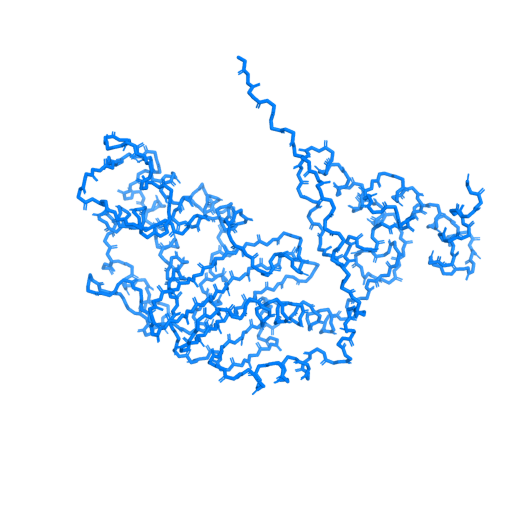TOM 634 C CA . GLY A 1 83 ? -24.559 -9.149 7.025 1.00 97.69 83 GLY A CA 1
ATOM 635 C C . GLY A 1 83 ? -24.825 -8.621 8.436 1.00 97.69 83 GLY A C 1
ATOM 636 O O . GLY A 1 83 ? -25.971 -8.313 8.754 1.00 97.69 83 GLY A O 1
ATOM 637 N N . ILE A 1 84 ? -23.795 -8.510 9.288 1.00 97.56 84 ILE A N 1
ATOM 638 C CA . ILE A 1 84 ? -23.934 -7.976 10.656 1.00 97.56 84 ILE A CA 1
ATOM 639 C C . ILE A 1 84 ? -24.387 -6.511 10.629 1.00 97.56 84 ILE A C 1
ATOM 641 O O . ILE A 1 84 ? -25.206 -6.099 11.450 1.00 97.56 84 ILE A O 1
ATOM 645 N N . ARG A 1 85 ? -23.874 -5.734 9.668 1.00 97.75 85 ARG A N 1
ATOM 646 C CA . ARG A 1 85 ? -24.289 -4.362 9.335 1.00 97.75 85 ARG A CA 1
ATOM 647 C C . ARG A 1 85 ? -24.213 -4.153 7.826 1.00 97.75 85 ARG A C 1
ATOM 649 O O . ARG A 1 85 ? -23.470 -4.862 7.148 1.00 97.75 85 ARG A O 1
ATOM 656 N N . SER A 1 86 ? -24.947 -3.171 7.307 1.00 98.38 86 SER A N 1
ATOM 657 C CA . SER A 1 86 ? -24.792 -2.715 5.919 1.00 98.38 86 SER A CA 1
ATOM 658 C C . SER A 1 86 ? -23.710 -1.643 5.828 1.00 98.38 86 SER A C 1
ATOM 660 O O . SER A 1 86 ? -23.598 -0.812 6.719 1.00 98.38 86 SER A O 1
ATOM 662 N N . LEU A 1 87 ? -22.961 -1.587 4.723 1.00 98.56 87 LEU A N 1
ATOM 663 C CA . LEU A 1 87 ? -22.023 -0.485 4.454 1.00 98.56 87 LEU A CA 1
ATOM 664 C C . LEU A 1 87 ? -22.710 0.891 4.394 1.00 98.56 87 LEU A C 1
ATOM 666 O O . LEU A 1 87 ? -22.053 1.906 4.623 1.00 98.56 87 LEU A O 1
ATOM 670 N N . ASP A 1 88 ? -24.008 0.912 4.086 1.00 98.62 88 ASP A N 1
ATOM 671 C CA . ASP A 1 88 ? -24.806 2.134 3.974 1.00 98.62 88 ASP A CA 1
ATOM 672 C C . ASP A 1 88 ? -25.456 2.538 5.316 1.00 98.62 88 ASP A C 1
ATOM 674 O O . ASP A 1 88 ? -26.026 3.625 5.412 1.00 98.62 88 ASP A O 1
ATOM 678 N N . ASP A 1 89 ? -25.362 1.697 6.359 1.00 98.62 89 ASP A N 1
ATOM 679 C CA . ASP A 1 89 ? -25.798 2.076 7.707 1.00 98.62 89 ASP A CA 1
ATOM 680 C C . ASP A 1 89 ? -24.962 3.258 8.202 1.00 98.62 89 ASP A C 1
ATOM 682 O O . ASP A 1 89 ? -23.750 3.319 7.969 1.00 98.62 89 ASP A O 1
ATOM 686 N N . THR A 1 90 ? -25.602 4.168 8.937 1.00 98.50 90 THR A N 1
ATOM 687 C CA . THR A 1 90 ? -24.954 5.361 9.476 1.00 98.50 90 THR A CA 1
ATOM 688 C C . THR A 1 90 ? -24.735 5.297 10.984 1.00 98.50 90 THR A C 1
ATOM 690 O O . THR A 1 90 ? -25.402 4.569 11.725 1.00 98.50 90 THR A O 1
ATOM 693 N N . ILE A 1 91 ? -23.779 6.101 11.441 1.00 98.06 91 ILE A N 1
ATOM 694 C CA . ILE A 1 91 ? -23.536 6.424 12.845 1.00 98.06 91 ILE A CA 1
ATOM 695 C C . ILE A 1 91 ? -23.201 7.917 12.959 1.00 98.06 91 ILE A C 1
ATOM 697 O O . ILE A 1 91 ? -22.533 8.497 12.099 1.00 98.06 91 ILE A O 1
ATOM 701 N N . THR A 1 92 ? -23.704 8.557 14.011 1.00 98.00 92 THR A N 1
ATOM 702 C CA . THR A 1 92 ? -23.562 10.000 14.224 1.00 98.00 92 THR A CA 1
ATOM 703 C C . THR A 1 92 ? -22.291 10.320 15.005 1.00 98.00 92 THR A C 1
ATOM 705 O O . THR A 1 92 ? -22.049 9.753 16.069 1.00 98.00 92 THR A O 1
ATOM 708 N N . TYR A 1 93 ? -21.504 11.278 14.520 1.00 97.94 93 TYR A N 1
ATOM 709 C CA . TYR A 1 93 ? -20.378 11.836 15.263 1.00 97.94 93 TYR A CA 1
ATOM 710 C C . TYR A 1 93 ? -20.872 12.793 16.358 1.00 97.94 93 TYR A C 1
ATOM 712 O O . TYR A 1 93 ? -21.473 13.833 16.078 1.00 97.94 93 TYR A O 1
ATOM 720 N N . THR A 1 94 ? -20.612 12.446 17.615 1.00 96.50 94 THR A N 1
ATOM 721 C CA . THR A 1 94 ? -21.009 13.207 18.811 1.00 96.50 94 THR A CA 1
ATOM 722 C C . THR A 1 94 ? -19.781 13.718 19.575 1.00 96.50 94 THR A C 1
ATOM 724 O O . THR A 1 94 ? -18.639 13.356 19.285 1.00 96.50 94 THR A O 1
ATOM 727 N N . GLU A 1 95 ? -20.009 14.564 20.580 1.00 94.19 95 GLU A N 1
ATOM 728 C CA . GLU A 1 95 ? -18.937 15.138 21.401 1.00 94.19 95 GLU A CA 1
ATOM 729 C C . GLU A 1 95 ? -18.140 14.085 22.193 1.00 94.19 95 GLU A C 1
ATOM 731 O O . GLU A 1 95 ? -16.963 14.303 22.476 1.00 94.19 95 GLU A O 1
ATOM 736 N N . GLU A 1 96 ? -18.727 12.918 22.483 1.00 92.38 96 GLU A N 1
ATOM 737 C CA . GLU A 1 96 ? -18.070 11.836 23.235 1.00 92.38 96 GLU A CA 1
ATOM 738 C C . GLU A 1 96 ? -16.853 11.244 22.501 1.00 92.38 96 GLU A C 1
ATOM 740 O O . GLU A 1 96 ? -15.922 10.744 23.130 1.00 92.38 96 GLU A O 1
ATOM 745 N N . TRP A 1 97 ? -16.830 11.345 21.169 1.00 91.50 97 TRP A N 1
ATOM 746 C CA . TRP A 1 97 ? -15.760 10.809 20.327 1.00 91.50 97 TRP A CA 1
ATOM 747 C C . TRP A 1 97 ? -14.605 11.790 20.126 1.00 91.50 97 TRP A C 1
ATOM 749 O O . TRP A 1 97 ? -13.548 11.400 19.619 1.00 91.50 97 TRP A O 1
ATOM 759 N N . LYS A 1 98 ? -14.789 13.060 20.507 1.00 90.25 98 LYS A N 1
ATOM 760 C CA . LYS A 1 98 ? -13.860 14.150 20.204 1.00 90.25 98 LYS A CA 1
ATOM 761 C C . LYS A 1 98 ? -12.446 13.836 20.701 1.00 90.25 98 LYS A C 1
ATOM 763 O O . LYS A 1 98 ? -12.204 13.692 21.898 1.00 90.25 98 LYS A O 1
ATOM 768 N N . ARG A 1 99 ? -11.480 13.824 19.779 1.00 89.94 99 ARG A N 1
ATOM 769 C CA . ARG A 1 99 ? -10.044 13.663 20.070 1.00 89.94 99 ARG A CA 1
ATOM 770 C C . ARG A 1 99 ? -9.173 14.390 19.048 1.00 89.94 99 ARG A C 1
ATOM 772 O O . ARG A 1 99 ? -9.603 14.645 17.928 1.00 89.94 99 ARG A O 1
ATOM 779 N N . GLY A 1 100 ? -7.950 14.743 19.453 1.00 84.25 100 GLY A N 1
ATOM 780 C CA . GLY A 1 100 ? -7.033 15.583 18.665 1.00 84.25 100 GLY A CA 1
ATOM 781 C C . GLY A 1 100 ? -6.074 14.835 17.728 1.00 84.25 100 GLY A C 1
ATOM 782 O O . GLY A 1 100 ? -5.362 15.478 16.957 1.00 84.25 100 GLY A O 1
ATOM 783 N N . ASN A 1 101 ? -6.033 13.502 17.796 1.00 87.88 101 ASN A N 1
ATOM 784 C CA . ASN A 1 101 ? -5.101 12.645 17.050 1.00 87.88 101 ASN A CA 1
ATOM 785 C C . ASN A 1 101 ? -5.365 12.657 15.520 1.00 87.88 101 ASN A C 1
ATOM 787 O O . ASN A 1 101 ? -6.171 13.442 15.019 1.00 87.88 101 ASN A O 1
ATOM 791 N N . ALA A 1 102 ? -4.650 11.819 14.756 1.00 89.38 102 ALA A N 1
ATOM 792 C CA . ALA A 1 102 ? -4.800 11.710 13.297 1.00 89.38 102 ALA A CA 1
ATOM 793 C C . ALA A 1 102 ? -6.248 11.401 12.871 1.00 89.38 102 ALA A C 1
ATOM 795 O O . ALA A 1 102 ? -6.959 10.685 13.588 1.00 89.38 102 ALA A O 1
ATOM 796 N N . GLY A 1 103 ? -6.645 11.926 11.711 1.00 93.94 103 GLY A N 1
ATOM 797 C CA . GLY A 1 103 ? -7.998 11.824 11.172 1.00 93.94 103 GLY A CA 1
ATOM 798 C C . GLY A 1 103 ? -8.586 13.170 10.758 1.00 93.94 103 GLY A C 1
ATOM 799 O O . GLY A 1 103 ? -8.123 14.219 11.207 1.00 93.94 103 GLY A O 1
ATOM 800 N N . ILE A 1 104 ? -9.624 13.107 9.928 1.00 97.06 104 ILE A N 1
ATOM 801 C CA . ILE A 1 104 ? -10.346 14.251 9.359 1.00 97.06 104 ILE A CA 1
ATOM 802 C C . ILE A 1 104 ? -11.736 14.438 9.986 1.00 97.06 104 ILE A C 1
ATOM 804 O O . ILE A 1 104 ? -12.298 15.530 9.935 1.00 97.06 104 ILE A O 1
ATOM 808 N N . ILE A 1 105 ? -12.296 13.409 10.640 1.00 97.94 105 ILE A N 1
ATOM 809 C CA . ILE A 1 105 ? -13.635 13.497 11.252 1.00 97.94 105 ILE A CA 1
ATOM 810 C C . ILE A 1 105 ? -13.665 14.544 12.372 1.00 97.94 105 ILE A C 1
ATOM 812 O O . ILE A 1 105 ? -14.682 15.208 12.574 1.00 97.94 105 ILE A O 1
ATOM 816 N N . LYS A 1 106 ? -12.541 14.750 13.067 1.00 96.50 106 LYS A N 1
ATOM 817 C CA . LYS A 1 106 ? -12.417 15.720 14.167 1.00 96.50 106 LYS A CA 1
ATOM 818 C C . LYS A 1 106 ? -12.765 17.157 13.762 1.00 96.50 106 LYS A C 1
ATOM 820 O O . LYS A 1 106 ? -13.172 17.934 14.623 1.00 96.50 106 LYS A O 1
ATOM 825 N N . ASP A 1 107 ? -12.627 17.477 12.476 1.00 96.12 107 ASP A N 1
ATOM 826 C CA . ASP A 1 107 ? -12.885 18.803 11.908 1.00 96.12 107 ASP A CA 1
ATOM 827 C C . ASP A 1 107 ? -14.341 18.973 11.435 1.00 96.12 107 ASP A C 1
ATOM 829 O O . ASP A 1 107 ? -14.744 20.046 10.987 1.00 96.12 107 ASP A O 1
ATOM 833 N N . SER A 1 108 ? -15.154 17.921 11.547 1.00 96.81 108 SER A N 1
ATOM 834 C CA . SER A 1 108 ? -16.567 17.942 11.174 1.00 96.81 108 SER A CA 1
ATOM 835 C C . SER A 1 108 ? -17.457 18.434 12.310 1.00 96.81 108 SER A C 1
ATOM 837 O O . SER A 1 108 ? -17.129 18.315 13.491 1.00 96.81 108 SER A O 1
ATOM 839 N N . ALA A 1 109 ? -18.627 18.969 11.962 1.00 97.31 109 ALA A N 1
ATOM 840 C CA . ALA A 1 109 ? -19.613 19.372 12.956 1.00 97.31 109 ALA A CA 1
ATOM 841 C C . ALA A 1 109 ? -20.166 18.152 13.710 1.00 97.31 109 ALA A C 1
ATOM 843 O O . ALA A 1 109 ? -20.440 17.107 13.112 1.00 97.31 109 ALA A O 1
ATOM 844 N N . PHE A 1 110 ? -20.400 18.295 15.015 1.00 97.88 110 PHE A N 1
ATOM 845 C CA . PHE A 1 110 ? -21.171 17.302 15.761 1.00 97.88 110 PHE A CA 1
ATOM 846 C C . PHE A 1 110 ? -22.578 17.166 15.170 1.00 97.88 110 PHE A C 1
ATOM 848 O O . PHE A 1 110 ? -23.172 18.148 14.723 1.00 97.88 110 PHE A O 1
ATOM 855 N N . GLY A 1 111 ? -23.101 15.944 15.166 1.00 97.75 111 GLY A N 1
ATOM 856 C CA . GLY A 1 111 ? -24.339 15.592 14.474 1.00 97.75 111 GLY A CA 1
ATOM 857 C C . GLY A 1 111 ? -24.138 15.155 13.020 1.00 97.75 111 GLY A C 1
ATOM 858 O O . GLY A 1 111 ? -25.101 14.717 12.401 1.00 97.75 111 GLY A O 1
ATOM 859 N N . THR A 1 112 ? -22.918 15.235 12.473 1.00 98.44 112 THR A N 1
ATOM 860 C CA . THR A 1 112 ? -22.618 14.677 11.143 1.00 98.44 112 THR A CA 1
ATOM 861 C C . THR A 1 112 ? -22.789 13.159 11.166 1.00 98.44 112 THR A C 1
ATOM 863 O O . THR A 1 112 ? -22.254 12.485 12.048 1.00 98.44 112 THR A O 1
ATOM 866 N N . GLU A 1 113 ? -23.524 12.622 10.197 1.00 98.44 113 GLU A N 1
ATOM 867 C CA . GLU A 1 113 ? -23.698 11.183 10.008 1.00 98.44 113 GLU A CA 1
ATOM 868 C C . GLU A 1 113 ? -22.676 10.649 9.008 1.00 98.44 113 GLU A C 1
ATOM 870 O O . GLU A 1 113 ? -22.477 11.227 7.938 1.00 98.44 113 GLU A O 1
ATOM 875 N N . TYR A 1 114 ? -22.061 9.521 9.351 1.00 98.62 114 TYR A N 1
ATOM 876 C CA . TYR A 1 114 ? -21.147 8.802 8.476 1.00 98.62 114 TYR A CA 1
ATOM 877 C C . TYR A 1 114 ? -21.674 7.407 8.204 1.00 98.62 114 TYR A C 1
ATOM 879 O O . TYR A 1 114 ? -22.049 6.696 9.136 1.00 98.62 114 TYR A O 1
ATOM 887 N N . THR A 1 115 ? -21.661 7.009 6.935 1.00 98.81 115 THR A N 1
ATOM 888 C CA . THR A 1 115 ? -21.867 5.609 6.545 1.00 98.81 115 THR A CA 1
ATOM 889 C C . THR A 1 115 ? -20.670 4.758 6.963 1.00 98.81 115 THR A C 1
ATOM 891 O O . THR A 1 115 ? -19.540 5.255 7.029 1.00 98.81 115 THR A O 1
ATOM 894 N N . PHE A 1 116 ? -20.863 3.457 7.178 1.00 98.81 116 PHE A N 1
ATOM 895 C CA . PHE A 1 116 ? -19.723 2.570 7.419 1.00 98.81 116 PHE A CA 1
ATOM 896 C C . PHE A 1 116 ? -18.763 2.471 6.232 1.00 98.81 116 PHE A C 1
ATOM 898 O O . PHE A 1 116 ? -17.574 2.269 6.456 1.00 98.81 116 PHE A O 1
ATOM 905 N N . ALA A 1 117 ? -19.231 2.672 4.997 1.00 98.81 117 ALA A N 1
ATOM 906 C CA . ALA A 1 117 ? -18.352 2.813 3.838 1.00 98.81 117 ALA A CA 1
ATOM 907 C C . ALA A 1 117 ? -17.369 3.987 4.000 1.00 98.81 117 ALA A C 1
ATOM 909 O O . ALA A 1 117 ? -16.169 3.810 3.806 1.00 98.81 117 ALA A O 1
ATOM 910 N N . GLN A 1 118 ? -17.861 5.164 4.410 1.00 98.81 118 GLN A N 1
ATOM 911 C CA . GLN A 1 118 ? -17.009 6.330 4.673 1.00 98.81 118 GLN A CA 1
ATOM 912 C C . GLN A 1 118 ? -16.072 6.089 5.853 1.00 98.81 118 GLN A C 1
ATOM 914 O O . GLN A 1 118 ? -14.893 6.419 5.776 1.00 98.81 118 GLN A O 1
ATOM 919 N N . LEU A 1 119 ? -16.577 5.494 6.938 1.00 98.81 119 LEU A N 1
ATOM 920 C CA . LEU A 1 119 ? -15.733 5.186 8.087 1.00 98.81 119 LEU A CA 1
ATOM 921 C C . LEU A 1 119 ? -14.623 4.204 7.720 1.00 98.81 119 LEU A C 1
ATOM 923 O O . LEU A 1 119 ? -13.499 4.421 8.148 1.00 98.81 119 LEU A O 1
ATOM 927 N N . LEU A 1 120 ? -14.903 3.172 6.918 1.00 98.62 120 LEU A N 1
ATOM 928 C CA . LEU A 1 120 ? -13.910 2.194 6.468 1.00 98.62 120 LEU A CA 1
ATOM 929 C C . LEU A 1 120 ? -12.829 2.829 5.578 1.00 98.62 120 LEU A C 1
ATOM 931 O O . LEU A 1 120 ? -11.651 2.516 5.749 1.00 98.62 120 LEU A O 1
ATOM 935 N N . ASP A 1 121 ? -13.212 3.750 4.688 1.00 98.81 121 ASP A N 1
ATOM 936 C CA . ASP A 1 121 ? -12.265 4.535 3.888 1.00 98.81 121 ASP A CA 1
ATOM 937 C C . ASP A 1 121 ? -11.390 5.425 4.787 1.00 98.81 121 ASP A C 1
ATOM 939 O O . ASP A 1 121 ? -10.164 5.298 4.792 1.00 98.81 121 ASP A O 1
ATOM 943 N N . TYR A 1 122 ? -11.998 6.260 5.636 1.00 98.69 122 TYR A N 1
ATOM 944 C CA . TYR A 1 122 ? -11.261 7.224 6.466 1.00 98.69 122 TYR A CA 1
ATOM 945 C C . TYR A 1 122 ? -10.369 6.549 7.507 1.00 98.69 122 TYR A C 1
ATOM 947 O O . TYR A 1 122 ? -9.265 7.017 7.806 1.00 98.69 122 TYR A O 1
ATOM 955 N N . PHE A 1 123 ? -10.835 5.417 8.026 1.00 97.94 123 PHE A N 1
ATOM 956 C CA . PHE A 1 123 ? -10.113 4.545 8.936 1.00 97.94 123 PHE A CA 1
ATOM 957 C C . PHE A 1 123 ? -8.741 4.130 8.393 1.00 97.94 123 PHE A C 1
ATOM 959 O O . PHE A 1 123 ? -7.772 4.091 9.155 1.00 97.94 123 PHE A O 1
ATOM 966 N N . LEU A 1 124 ? -8.634 3.853 7.091 1.00 98.56 124 LEU A N 1
ATOM 967 C CA . LEU A 1 124 ? -7.383 3.439 6.457 1.00 98.56 124 LEU A CA 1
ATOM 968 C C . LEU A 1 124 ? -6.642 4.620 5.832 1.00 98.56 124 LEU A C 1
ATOM 970 O O . LEU A 1 124 ? -5.493 4.863 6.213 1.00 98.56 124 LEU A O 1
ATOM 974 N N . ARG A 1 125 ? -7.323 5.368 4.956 1.00 98.56 125 ARG A N 1
ATOM 975 C CA . ARG A 1 125 ? -6.766 6.435 4.115 1.00 98.56 125 ARG A CA 1
ATOM 976 C C . ARG A 1 125 ? -6.123 7.558 4.920 1.00 98.56 125 ARG A C 1
ATOM 978 O O . ARG A 1 125 ? -4.994 7.944 4.638 1.00 98.56 125 ARG A O 1
ATOM 985 N N . TYR A 1 126 ? -6.834 8.037 5.941 1.00 98.06 126 TYR A N 1
ATOM 986 C CA . TYR A 1 126 ? -6.397 9.118 6.837 1.00 98.06 126 TYR A CA 1
ATOM 987 C C . TYR A 1 126 ? -5.919 8.592 8.195 1.00 98.06 126 TYR A C 1
ATOM 989 O O . TYR A 1 126 ? -5.631 9.357 9.119 1.00 98.06 126 TYR A O 1
ATOM 997 N N . SER A 1 127 ? -5.880 7.263 8.353 1.00 97.19 127 SER A N 1
ATOM 998 C CA . SER A 1 127 ? -5.609 6.598 9.625 1.00 97.19 127 SER A CA 1
ATOM 999 C C . SER A 1 127 ? -6.471 7.133 10.782 1.00 97.19 127 SER A C 1
ATOM 1001 O O . SER A 1 127 ? -5.984 7.249 11.915 1.00 97.19 127 SER A O 1
ATOM 1003 N N . ASP A 1 128 ? -7.729 7.484 10.493 1.00 98.25 128 ASP A N 1
ATOM 1004 C CA . ASP A 1 128 ? -8.588 8.268 11.379 1.00 98.25 128 ASP A CA 1
ATOM 1005 C C . ASP A 1 128 ? -8.877 7.516 12.689 1.00 98.25 128 ASP A C 1
ATOM 1007 O O . ASP A 1 128 ? -9.270 6.342 12.707 1.00 98.25 128 ASP A O 1
ATOM 1011 N N . ASN A 1 129 ? -8.607 8.173 13.821 1.00 96.81 129 ASN A N 1
ATOM 1012 C CA . ASN A 1 129 ? -8.837 7.577 15.134 1.00 96.81 129 ASN A CA 1
ATOM 1013 C C . ASN A 1 129 ? -10.319 7.563 15.494 1.00 96.81 129 ASN A C 1
ATOM 1015 O O . ASN A 1 129 ? -10.786 6.531 15.949 1.00 96.81 129 ASN A O 1
ATOM 1019 N N . ILE A 1 130 ? -11.062 8.631 15.202 1.00 98.12 130 ILE A N 1
ATOM 1020 C CA . ILE A 1 130 ? -12.499 8.692 15.480 1.00 98.12 130 ILE A CA 1
ATOM 1021 C C . ILE A 1 130 ? -13.235 7.631 14.662 1.00 98.12 130 ILE A C 1
ATOM 1023 O O . ILE A 1 130 ? -14.067 6.915 15.213 1.00 98.12 130 ILE A O 1
ATOM 1027 N N . ALA A 1 131 ? -12.875 7.454 13.386 1.00 98.44 131 ALA A N 1
ATOM 1028 C CA . ALA A 1 131 ? -13.428 6.372 12.575 1.00 98.44 131 ALA A CA 1
ATOM 1029 C C . ALA A 1 131 ? -13.153 5.002 13.210 1.00 98.44 131 ALA A C 1
ATOM 1031 O O . ALA A 1 131 ? -14.055 4.170 13.299 1.00 98.44 131 ALA A O 1
ATOM 1032 N N . PHE A 1 132 ? -11.929 4.782 13.705 1.00 97.88 132 PHE A N 1
ATOM 1033 C CA . PHE A 1 132 ? -11.570 3.537 14.379 1.00 97.88 132 PHE A CA 1
ATOM 1034 C C . PHE A 1 132 ? -12.406 3.293 15.640 1.00 97.88 132 PHE A C 1
ATOM 1036 O O . PHE A 1 132 ? -12.930 2.195 15.812 1.00 97.88 132 PHE A O 1
ATOM 1043 N N . ASP A 1 133 ? -12.580 4.302 16.494 1.00 96.62 133 ASP A N 1
ATOM 1044 C CA . ASP A 1 133 ? -13.375 4.152 17.713 1.00 96.62 133 ASP A CA 1
ATOM 1045 C C . ASP A 1 133 ? -14.858 3.919 17.408 1.00 96.62 133 ASP A C 1
ATOM 1047 O O . ASP A 1 133 ? -15.483 3.067 18.036 1.00 96.62 133 ASP A O 1
ATOM 1051 N N . MET A 1 134 ? -15.420 4.623 16.420 1.00 97.88 134 MET A N 1
ATOM 1052 C CA . MET A 1 134 ? -16.811 4.435 15.998 1.00 97.88 134 MET A CA 1
ATOM 1053 C C . MET A 1 134 ? -17.031 3.022 15.436 1.00 97.88 134 MET A C 1
ATOM 1055 O O . MET A 1 134 ? -18.039 2.384 15.751 1.00 97.88 134 MET A O 1
ATOM 1059 N N . LEU A 1 135 ? -16.068 2.491 14.675 1.00 98.44 135 LEU A N 1
ATOM 1060 C CA . LEU A 1 135 ? -16.091 1.109 14.193 1.00 98.44 135 LEU A CA 1
ATOM 1061 C C . LEU A 1 135 ? -15.982 0.110 15.359 1.00 98.44 135 LEU A C 1
ATOM 1063 O O . LEU A 1 135 ? -16.816 -0.787 15.456 1.00 98.44 135 LEU A O 1
ATOM 1067 N N . ILE A 1 136 ? -15.047 0.302 16.297 1.00 97.75 136 ILE A N 1
ATOM 1068 C CA . ILE A 1 136 ? -14.928 -0.539 17.503 1.00 97.75 136 ILE A CA 1
ATOM 1069 C C . ILE A 1 136 ? -16.206 -0.512 18.340 1.00 97.75 136 ILE A C 1
ATOM 1071 O O . ILE A 1 136 ? -16.646 -1.558 18.812 1.00 97.75 136 ILE A O 1
ATOM 1075 N N . SER A 1 137 ? -16.836 0.653 18.492 1.00 96.94 137 SER A N 1
ATOM 1076 C CA . SER A 1 137 ? -18.081 0.796 19.255 1.00 96.94 137 SER A CA 1
ATOM 1077 C C . SER A 1 137 ? -19.222 -0.054 18.693 1.00 96.94 137 SER A C 1
ATOM 1079 O O . SER A 1 137 ? -20.113 -0.466 19.431 1.00 96.94 137 SER A O 1
ATOM 1081 N N . THR A 1 138 ? -19.176 -0.331 17.386 1.00 97.25 138 THR A N 1
ATOM 1082 C CA . THR A 1 138 ? -20.192 -1.101 16.671 1.00 97.25 138 THR A CA 1
ATOM 1083 C C . THR A 1 138 ? -19.848 -2.585 16.580 1.00 97.25 138 THR A C 1
ATOM 1085 O O . THR A 1 138 ? -20.710 -3.425 16.828 1.00 97.25 138 THR A O 1
ATOM 1088 N N . PHE A 1 139 ? -18.621 -2.914 16.174 1.00 98.25 139 PHE A N 1
ATOM 1089 C CA . PHE A 1 139 ? -18.220 -4.282 15.823 1.00 98.25 139 PHE A CA 1
ATOM 1090 C C . PHE A 1 139 ? -17.454 -5.001 16.937 1.00 98.25 139 PHE A C 1
ATOM 1092 O O . PHE A 1 139 ? -17.170 -6.195 16.810 1.00 98.25 139 PHE A O 1
ATOM 1099 N N . GLY A 1 140 ? -17.116 -4.291 18.015 1.00 98.06 140 GLY A N 1
ATOM 1100 C CA . GLY A 1 140 ? -16.381 -4.832 19.149 1.00 98.06 140 GLY A CA 1
ATOM 1101 C C . GLY A 1 140 ? -14.961 -5.272 18.795 1.00 98.06 140 GLY A C 1
ATOM 1102 O O . GLY A 1 140 ? -14.418 -4.969 17.724 1.00 98.06 140 GLY A O 1
ATOM 1103 N N . ILE A 1 141 ? -14.356 -5.999 19.734 1.00 98.50 141 ILE A N 1
ATOM 1104 C CA . ILE A 1 141 ? -13.003 -6.559 19.602 1.00 98.50 141 ILE A CA 1
ATOM 1105 C C . ILE A 1 141 ? -12.949 -8.059 19.902 1.00 98.50 141 ILE A C 1
ATOM 1107 O O . ILE A 1 141 ? -11.928 -8.688 19.642 1.00 98.50 141 ILE A O 1
ATOM 1111 N N . GLU A 1 142 ? -14.018 -8.654 20.435 1.00 98.25 142 GLU A N 1
ATOM 1112 C CA . GLU A 1 142 ? -14.065 -10.072 20.792 1.00 98.25 142 GLU A CA 1
ATOM 1113 C C . GLU A 1 142 ? -13.890 -10.948 19.549 1.00 98.25 142 GLU A C 1
ATOM 1115 O O . GLU A 1 142 ? -12.921 -11.702 19.463 1.00 98.25 142 GLU A O 1
ATOM 1120 N N . GLY A 1 143 ? -14.750 -10.764 18.540 1.00 98.44 143 GLY A N 1
ATOM 1121 C CA . GLY A 1 143 ? -14.648 -11.481 17.265 1.00 98.44 143 GLY A CA 1
ATOM 1122 C C . GLY A 1 143 ? -13.348 -11.177 16.514 1.00 98.44 143 GLY A C 1
ATOM 1123 O O . GLY A 1 143 ? -12.789 -12.044 15.844 1.00 98.44 143 GLY A O 1
ATOM 1124 N N . PHE A 1 144 ? -12.806 -9.967 16.682 1.00 98.69 144 PHE A N 1
ATOM 1125 C CA . PHE A 1 144 ? -11.504 -9.609 16.127 1.00 98.69 144 PHE A CA 1
ATOM 1126 C C . PHE A 1 144 ? -10.366 -10.406 16.778 1.00 98.69 144 PHE A C 1
ATOM 1128 O O . PHE A 1 144 ? -9.542 -10.985 16.075 1.00 98.69 144 PHE A O 1
ATOM 1135 N N . ASN A 1 145 ? -10.339 -10.496 18.108 1.00 98.62 145 ASN A N 1
ATOM 1136 C CA . ASN A 1 145 ? -9.354 -11.293 18.839 1.00 98.62 145 ASN A CA 1
ATOM 1137 C C . ASN A 1 145 ? -9.490 -12.795 18.549 1.00 98.62 145 ASN A C 1
ATOM 1139 O O . ASN A 1 145 ? -8.479 -13.492 18.457 1.00 98.62 145 ASN A O 1
ATOM 1143 N N . GLU A 1 146 ? -10.710 -13.306 18.365 1.00 98.38 146 GLU A N 1
ATOM 1144 C CA . GLU A 1 146 ? -10.937 -14.684 17.912 1.00 98.38 146 GLU A CA 1
ATOM 1145 C C . GLU A 1 146 ? -10.360 -14.919 16.511 1.00 98.38 146 GLU A C 1
ATOM 1147 O O . GLU A 1 146 ? -9.675 -15.920 16.281 1.00 98.38 146 GLU A O 1
ATOM 1152 N N . MET A 1 147 ? -10.567 -13.971 15.591 1.00 98.50 147 MET A N 1
ATOM 1153 C CA . MET A 1 147 ? -9.985 -14.024 14.252 1.00 98.50 147 MET A CA 1
ATOM 1154 C C . MET A 1 147 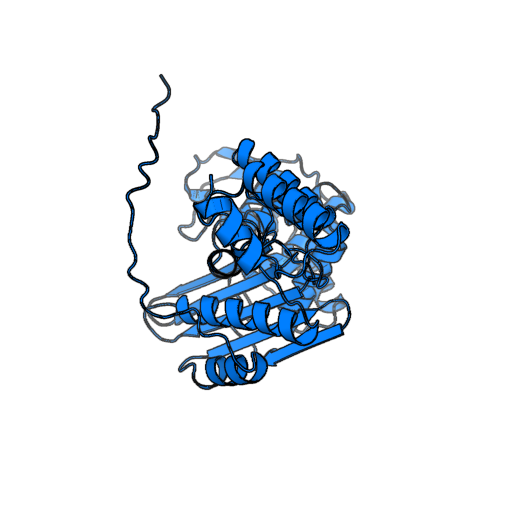? -8.453 -13.997 14.306 1.00 98.50 147 MET A C 1
ATOM 1156 O O . MET A 1 147 ? -7.820 -14.829 13.658 1.00 98.50 147 MET A O 1
ATOM 1160 N N . LEU A 1 148 ? -7.850 -13.105 15.098 1.00 98.25 148 LEU A N 1
ATOM 1161 C CA . LEU A 1 148 ? -6.396 -13.062 15.282 1.00 98.25 148 LEU A CA 1
ATOM 1162 C C . LEU A 1 148 ? -5.864 -14.392 15.824 1.00 98.25 148 LEU A C 1
ATOM 1164 O O . LEU A 1 148 ? -4.953 -14.972 15.240 1.00 98.25 148 LEU A O 1
ATOM 1168 N N . LYS A 1 149 ? -6.496 -14.952 16.859 1.00 97.31 149 LYS A N 1
ATOM 1169 C CA . LYS A 1 149 ? -6.128 -16.267 17.399 1.00 97.31 149 LYS A CA 1
ATOM 1170 C C . LYS A 1 149 ? -6.209 -17.375 16.342 1.00 97.31 149 LYS A C 1
ATOM 1172 O O . LYS A 1 149 ? -5.366 -18.266 16.322 1.00 97.31 149 LYS A O 1
ATOM 1177 N N . SER A 1 150 ? -7.195 -17.321 15.442 1.00 97.88 150 SER A N 1
ATOM 1178 C CA . SER A 1 150 ? -7.325 -18.286 14.337 1.00 97.88 150 SER A CA 1
ATOM 1179 C C . SER A 1 150 ? -6.211 -18.183 13.287 1.00 97.88 150 SER A C 1
ATOM 1181 O O . SER A 1 150 ? -6.028 -19.104 12.494 1.00 97.88 150 SER A O 1
ATOM 1183 N N . TRP A 1 151 ? -5.470 -17.072 13.264 1.00 97.25 151 TRP A N 1
ATOM 1184 C CA . TRP A 1 151 ? -4.310 -16.868 12.396 1.00 97.25 151 TRP A CA 1
ATOM 1185 C C . TRP A 1 151 ? -2.989 -17.275 13.053 1.00 97.25 151 TRP A C 1
ATOM 1187 O O . TRP A 1 151 ? -1.942 -16.976 12.488 1.00 97.25 151 TRP A O 1
ATOM 1197 N N . ASP A 1 152 ? -3.038 -17.947 14.208 1.00 95.00 152 ASP A N 1
ATOM 1198 C CA . ASP A 1 152 ? -1.860 -18.434 14.937 1.00 95.00 152 ASP A CA 1
ATOM 1199 C C . ASP A 1 152 ? -0.867 -17.309 15.285 1.00 95.00 152 ASP A C 1
ATOM 1201 O O . ASP A 1 152 ? 0.346 -17.438 15.148 1.00 95.00 152 ASP A O 1
ATOM 1205 N N . THR A 1 153 ? -1.400 -16.153 15.701 1.00 93.81 153 THR A N 1
ATOM 1206 C CA . THR A 1 153 ? -0.610 -15.018 16.191 1.00 93.81 153 THR A CA 1
ATOM 1207 C C . THR A 1 153 ? -0.841 -14.779 17.682 1.00 93.81 153 THR A C 1
ATOM 1209 O O . THR A 1 153 ? -1.943 -14.976 18.194 1.00 93.81 153 THR A O 1
ATOM 1212 N N . ASP A 1 154 ? 0.194 -14.281 18.359 1.00 92.12 154 ASP A N 1
ATOM 1213 C CA . ASP A 1 154 ? 0.131 -13.828 19.753 1.00 92.12 154 ASP A CA 1
ATOM 1214 C C . ASP A 1 154 ? -0.412 -12.392 19.900 1.00 92.12 154 ASP A C 1
ATOM 1216 O O . ASP A 1 154 ? -0.544 -11.878 21.014 1.00 92.12 154 ASP A O 1
ATOM 1220 N N . VAL A 1 155 ? -0.721 -11.706 18.791 1.00 96.44 155 VAL A N 1
ATOM 1221 C CA . VAL A 1 155 ? -1.279 -10.350 18.838 1.00 96.44 155 VAL A CA 1
ATOM 1222 C C . VAL A 1 155 ? -2.708 -10.388 19.373 1.00 96.44 155 VAL A C 1
ATOM 1224 O O . VAL A 1 155 ? -3.573 -11.105 18.876 1.00 96.44 155 VAL A O 1
ATOM 1227 N N . THR A 1 156 ? -2.970 -9.553 20.374 1.00 96.31 156 THR A N 1
ATOM 1228 C CA . THR A 1 156 ? -4.285 -9.377 20.987 1.00 96.31 156 THR A CA 1
ATOM 1229 C C . THR A 1 156 ? -4.511 -7.903 21.300 1.00 96.31 156 THR A C 1
ATOM 1231 O O . THR A 1 156 ? -3.563 -7.167 21.590 1.00 96.31 156 THR A O 1
ATOM 1234 N N . VAL A 1 157 ? -5.764 -7.461 21.236 1.00 97.25 157 VAL A N 1
ATOM 1235 C CA . VAL A 1 157 ? -6.173 -6.111 21.633 1.00 97.25 157 VAL A CA 1
ATOM 1236 C C . VAL A 1 157 ? -7.093 -6.164 22.844 1.00 97.25 157 VAL A C 1
ATOM 1238 O O . VAL A 1 157 ? -7.807 -7.136 23.078 1.00 97.25 157 VAL A O 1
ATOM 1241 N N . SER A 1 158 ? -7.116 -5.085 23.614 1.00 97.38 158 SER A N 1
ATOM 1242 C CA . SER A 1 158 ? -8.093 -4.891 24.686 1.00 97.38 158 SER A CA 1
ATOM 1243 C C . SER A 1 158 ? -8.600 -3.458 24.658 1.00 97.38 158 SER A C 1
ATOM 1245 O O . SER A 1 158 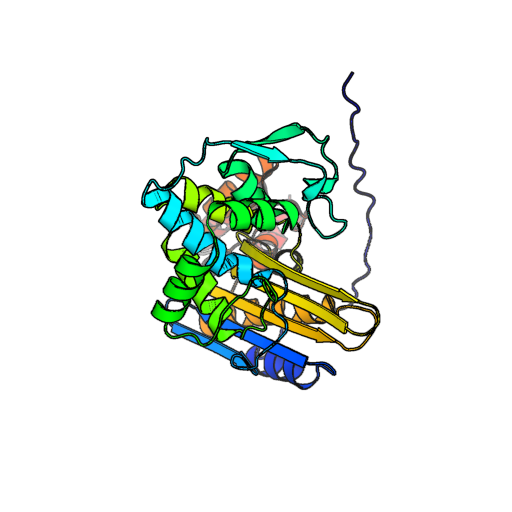? -7.944 -2.582 24.100 1.00 97.38 158 SER A O 1
ATOM 1247 N N . MET A 1 159 ? -9.716 -3.175 25.329 1.00 93.81 159 MET A N 1
ATOM 1248 C CA . MET A 1 159 ? -10.184 -1.790 25.470 1.00 93.81 159 MET A CA 1
ATOM 1249 C C . MET A 1 159 ? -9.159 -0.875 26.163 1.00 93.81 159 MET A C 1
ATOM 1251 O O . MET A 1 159 ? -9.188 0.334 25.962 1.00 93.81 159 MET A O 1
ATOM 1255 N N . ALA A 1 160 ? -8.232 -1.439 26.949 1.00 95.38 160 ALA A N 1
ATOM 1256 C CA . ALA A 1 160 ? -7.123 -0.700 27.553 1.00 95.38 160 ALA A CA 1
ATOM 1257 C C . ALA A 1 160 ? -5.927 -0.504 26.599 1.00 95.38 160 ALA A C 1
ATOM 1259 O O . ALA A 1 160 ? -5.105 0.380 26.825 1.00 95.38 160 ALA A O 1
ATOM 1260 N N . ASN A 1 161 ? -5.807 -1.327 25.553 1.00 95.25 161 ASN A N 1
ATOM 1261 C CA . ASN A 1 161 ? -4.730 -1.260 24.572 1.00 95.25 161 ASN A CA 1
ATOM 1262 C C . ASN A 1 161 ? -5.207 -1.732 23.188 1.00 95.25 161 ASN A C 1
ATOM 1264 O O . ASN A 1 161 ? -5.170 -2.925 22.876 1.00 95.25 161 ASN A O 1
ATOM 1268 N N . LEU A 1 162 ? -5.636 -0.774 22.364 1.00 96.00 162 LEU A N 1
ATOM 1269 C CA . LEU A 1 162 ? -6.073 -0.998 20.981 1.00 96.00 162 LEU A CA 1
ATOM 1270 C C . LEU A 1 162 ? -4.923 -0.953 19.962 1.00 96.00 162 LEU A C 1
ATOM 1272 O O . LEU A 1 162 ? -5.133 -1.270 18.795 1.00 96.00 162 LEU A O 1
ATOM 1276 N N . PHE A 1 163 ? -3.718 -0.566 20.390 1.00 95.75 163 PHE A N 1
ATOM 1277 C CA . PHE A 1 163 ? -2.541 -0.388 19.535 1.00 95.75 163 PHE A CA 1
ATOM 1278 C C . PHE A 1 163 ? -1.366 -1.226 20.065 1.00 95.75 163 PHE A C 1
ATOM 1280 O O . PHE A 1 163 ? -0.372 -0.670 20.542 1.00 95.75 163 PHE A O 1
ATOM 1287 N N . PRO A 1 164 ? -1.474 -2.568 20.040 1.00 95.94 164 PRO A N 1
ATOM 1288 C CA . PRO A 1 164 ? -0.428 -3.442 20.549 1.00 95.94 164 PRO A CA 1
ATOM 1289 C C . PRO A 1 164 ? 0.858 -3.307 19.726 1.00 95.94 164 PRO A C 1
ATOM 1291 O O . PRO A 1 164 ? 0.861 -2.838 18.584 1.00 95.94 164 PRO A O 1
ATOM 1294 N N . SER A 1 165 ? 1.969 -3.757 20.311 1.00 96.62 165 SER A N 1
ATOM 1295 C CA . SER A 1 165 ? 3.181 -3.991 19.526 1.00 96.62 165 SER A CA 1
ATOM 1296 C C . SER A 1 165 ? 2.962 -5.161 18.570 1.00 96.62 165 SER A C 1
ATOM 1298 O O . SER A 1 165 ? 2.232 -6.101 18.880 1.00 96.62 165 SER A O 1
ATOM 1300 N N . VAL A 1 166 ? 3.592 -5.089 17.405 1.00 97.69 166 VAL A N 1
ATOM 1301 C CA . VAL A 1 166 ? 3.458 -6.053 16.311 1.00 97.69 166 VAL A CA 1
ATOM 1302 C C . VAL A 1 166 ? 4.830 -6.358 15.728 1.00 97.69 166 VAL A C 1
ATOM 1304 O O . VAL A 1 166 ? 5.787 -5.627 15.975 1.00 97.69 166 VAL A O 1
ATOM 1307 N N . THR A 1 167 ? 4.924 -7.435 14.958 1.00 98.38 167 THR A N 1
ATOM 1308 C CA . THR A 1 167 ? 6.132 -7.804 14.218 1.00 98.38 167 THR A CA 1
ATOM 1309 C C . THR A 1 167 ? 5.967 -7.469 12.738 1.00 98.38 167 THR A C 1
ATOM 1311 O O . THR A 1 167 ? 4.839 -7.373 12.237 1.00 98.38 167 THR A O 1
ATOM 1314 N N . ALA A 1 168 ? 7.079 -7.329 12.015 1.00 98.50 168 ALA A N 1
ATOM 1315 C CA . ALA A 1 168 ? 7.021 -7.191 10.565 1.00 98.50 168 ALA A CA 1
ATOM 1316 C C . ALA A 1 168 ? 6.414 -8.449 9.918 1.00 98.50 168 ALA A C 1
ATOM 1318 O O . ALA A 1 168 ? 5.613 -8.318 8.995 1.00 98.50 168 ALA A O 1
ATOM 1319 N N . ASP A 1 169 ? 6.716 -9.641 10.455 1.00 98.50 169 ASP A N 1
ATOM 1320 C CA . ASP A 1 169 ? 6.131 -10.931 10.039 1.00 98.50 169 ASP A CA 1
ATOM 1321 C C . ASP A 1 169 ? 4.596 -10.891 10.058 1.00 98.50 169 ASP A C 1
ATOM 1323 O O . ASP A 1 169 ? 3.930 -11.186 9.062 1.00 98.50 169 ASP A O 1
ATOM 1327 N N . PHE A 1 170 ? 4.016 -10.437 11.172 1.00 98.75 170 PHE A N 1
ATOM 1328 C CA . PHE A 1 170 ? 2.568 -10.321 11.312 1.00 98.75 170 PHE A CA 1
ATOM 1329 C C . PHE A 1 170 ? 1.979 -9.292 10.335 1.00 98.75 170 PHE A C 1
ATOM 1331 O O . PHE A 1 170 ? 0.923 -9.523 9.741 1.00 98.75 170 PHE A O 1
ATOM 1338 N N . MET A 1 171 ? 2.663 -8.167 10.131 1.00 98.75 171 MET A N 1
ATOM 1339 C CA . MET A 1 171 ? 2.205 -7.101 9.239 1.00 98.75 171 MET A CA 1
ATOM 1340 C C . MET A 1 171 ? 2.241 -7.486 7.759 1.00 98.75 171 MET A C 1
ATOM 1342 O O . MET A 1 171 ? 1.288 -7.190 7.034 1.00 98.75 171 MET A O 1
ATOM 1346 N N . GLN A 1 172 ? 3.268 -8.215 7.321 1.00 98.69 172 GLN A N 1
ATOM 1347 C CA . GLN A 1 172 ? 3.312 -8.788 5.976 1.00 98.69 172 GLN A CA 1
ATOM 1348 C C . GLN A 1 172 ? 2.152 -9.754 5.764 1.00 98.69 172 GLN A C 1
ATOM 1350 O O . GLN A 1 172 ? 1.445 -9.632 4.764 1.00 98.69 172 GLN A O 1
ATOM 1355 N N . MET A 1 173 ? 1.909 -10.664 6.714 1.00 98.62 173 MET A N 1
ATOM 1356 C CA . MET A 1 173 ? 0.790 -11.602 6.628 1.00 98.62 173 MET A CA 1
ATOM 1357 C C . MET A 1 173 ? -0.547 -10.857 6.506 1.00 98.62 173 MET A C 1
ATOM 1359 O O . MET A 1 173 ? -1.404 -11.257 5.715 1.00 98.62 173 MET A O 1
ATOM 1363 N N . CYS A 1 174 ? -0.740 -9.773 7.264 1.00 98.81 174 CYS A N 1
ATOM 1364 C CA . CYS A 1 174 ? -1.957 -8.962 7.200 1.00 98.81 174 CYS A CA 1
ATOM 1365 C C . CYS A 1 174 ? -2.150 -8.322 5.818 1.00 98.81 174 CYS A C 1
ATOM 1367 O O . CYS A 1 174 ? -3.230 -8.451 5.241 1.00 98.81 174 CYS A O 1
ATOM 1369 N N . MET A 1 175 ? -1.109 -7.690 5.264 1.00 98.88 175 MET A N 1
ATOM 1370 C CA . MET A 1 175 ? -1.162 -7.119 3.913 1.00 98.88 175 MET A CA 1
ATOM 1371 C C . MET A 1 175 ? -1.423 -8.198 2.860 1.00 98.88 175 MET A C 1
ATOM 1373 O O . MET A 1 175 ? -2.280 -8.026 1.998 1.00 98.88 175 MET A O 1
ATOM 1377 N N . GLN A 1 176 ? -0.771 -9.355 2.973 1.00 98.56 176 GLN A N 1
ATOM 1378 C CA . GLN A 1 176 ? -0.982 -10.472 2.057 1.00 98.56 176 GLN A CA 1
ATOM 1379 C C . GLN A 1 176 ? -2.422 -11.000 2.096 1.00 98.56 176 GLN A C 1
ATOM 1381 O O . GLN A 1 176 ? -3.022 -11.289 1.060 1.00 98.56 176 GLN A O 1
ATOM 1386 N N . LYS A 1 177 ? -3.004 -11.128 3.293 1.00 98.44 177 LYS A N 1
ATOM 1387 C CA . LYS A 1 177 ? -4.404 -11.538 3.456 1.00 98.44 177 LYS A CA 1
ATOM 1388 C C . LYS A 1 177 ? -5.361 -10.537 2.812 1.00 98.44 177 LYS A C 1
ATOM 1390 O O . LYS A 1 177 ? -6.308 -10.976 2.171 1.00 98.44 177 LYS A O 1
AT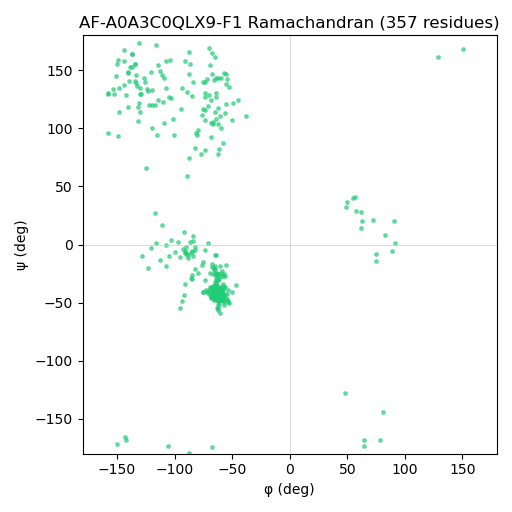OM 1395 N N . LEU A 1 178 ? -5.114 -9.234 2.953 1.00 98.69 178 LEU A N 1
ATOM 1396 C CA . LEU A 1 178 ? -5.917 -8.190 2.309 1.00 98.69 178 LEU A CA 1
ATOM 1397 C C . LEU A 1 178 ? -5.774 -8.206 0.785 1.00 98.69 178 LEU A C 1
ATOM 1399 O O . LEU A 1 178 ? -6.788 -8.192 0.092 1.00 98.69 178 LEU A O 1
ATOM 1403 N N . HIS A 1 179 ? -4.548 -8.321 0.268 1.00 98.31 179 HIS A N 1
ATOM 1404 C CA . HIS A 1 179 ? -4.286 -8.407 -1.170 1.00 98.31 179 HIS A CA 1
ATOM 1405 C C . HIS A 1 179 ? -5.080 -9.549 -1.830 1.00 98.31 179 HIS A C 1
ATOM 1407 O O . HIS A 1 179 ? -5.743 -9.362 -2.845 1.00 98.31 179 HIS A O 1
ATOM 1413 N N . ARG A 1 180 ? -5.142 -10.722 -1.188 1.00 97.94 180 ARG A N 1
ATOM 1414 C CA . ARG A 1 180 ? -5.925 -11.874 -1.681 1.00 97.94 180 ARG A CA 1
ATOM 1415 C C . ARG A 1 180 ? -7.442 -11.648 -1.727 1.00 97.94 180 ARG A C 1
ATOM 1417 O O . ARG A 1 180 ? -8.161 -12.509 -2.233 1.00 97.94 180 ARG A O 1
ATOM 1424 N N . ARG A 1 181 ? -7.944 -10.550 -1.159 1.00 98.19 181 ARG A N 1
ATOM 1425 C CA . ARG A 1 181 ? -9.368 -10.187 -1.138 1.00 98.19 181 ARG A CA 1
ATOM 1426 C C . ARG A 1 181 ? -9.704 -9.027 -2.071 1.00 98.19 181 ARG A C 1
ATOM 1428 O O . ARG A 1 181 ? -10.877 -8.674 -2.173 1.00 98.19 181 ARG A O 1
ATOM 1435 N N . VAL A 1 182 ? -8.727 -8.463 -2.778 1.00 95.75 182 VAL A N 1
ATOM 1436 C CA . VAL A 1 182 ? -8.970 -7.433 -3.798 1.00 95.75 182 VAL A CA 1
ATOM 1437 C C . VAL A 1 182 ? -10.017 -7.933 -4.799 1.00 95.75 182 VAL A C 1
ATOM 1439 O O . VAL A 1 182 ? -9.996 -9.101 -5.191 1.00 95.75 182 VAL A O 1
ATOM 1442 N N . ASN A 1 183 ? -10.977 -7.076 -5.162 1.00 94.56 183 ASN A N 1
ATOM 1443 C CA . ASN A 1 183 ? -12.109 -7.395 -6.042 1.00 94.56 183 ASN A CA 1
ATOM 1444 C C . ASN A 1 183 ? -13.061 -8.495 -5.522 1.00 94.56 183 ASN A C 1
ATOM 1446 O O . ASN A 1 183 ? -13.882 -9.011 -6.281 1.00 94.56 183 ASN A O 1
ATOM 1450 N N . SER A 1 184 ? -12.988 -8.878 -4.239 1.00 97.56 184 SER A N 1
ATOM 1451 C CA . SER A 1 184 ? -13.903 -9.873 -3.650 1.00 97.56 184 SER A CA 1
ATOM 1452 C C . SER A 1 184 ? -15.255 -9.287 -3.224 1.00 97.56 184 SER A C 1
ATOM 1454 O O . SER A 1 184 ? -16.131 -10.036 -2.797 1.00 97.56 184 SER A O 1
ATOM 1456 N N . GLY A 1 185 ? -15.444 -7.968 -3.322 1.00 97.19 185 GLY A N 1
ATOM 1457 C CA . GLY A 1 185 ? -16.703 -7.295 -3.015 1.00 97.19 185 GLY A CA 1
ATOM 1458 C C . GLY A 1 185 ? -16.512 -5.865 -2.513 1.00 97.19 185 GLY A C 1
ATOM 1459 O O . GLY A 1 185 ? -15.419 -5.473 -2.115 1.00 97.19 185 GLY A O 1
ATOM 1460 N N . LYS A 1 186 ? -17.617 -5.109 -2.451 1.00 97.88 186 LYS A N 1
ATOM 1461 C CA . LYS A 1 186 ? -17.629 -3.656 -2.188 1.00 97.88 186 LYS A CA 1
ATOM 1462 C C . LYS A 1 186 ? -16.814 -3.232 -0.957 1.00 97.88 186 LYS A C 1
ATOM 1464 O O . LYS A 1 186 ? -16.142 -2.210 -1.009 1.00 97.88 186 LYS A O 1
ATOM 1469 N N . CYS A 1 187 ? -16.865 -3.979 0.152 1.00 98.25 187 CYS A N 1
ATOM 1470 C CA . CYS A 1 187 ? -16.087 -3.640 1.351 1.00 98.25 187 CYS A CA 1
ATOM 1471 C C . CYS A 1 187 ? -14.573 -3.784 1.123 1.00 98.25 187 CYS A C 1
ATOM 1473 O O . CYS A 1 187 ? -13.811 -2.930 1.564 1.00 98.25 187 CYS A O 1
ATOM 1475 N N . TRP A 1 188 ? -14.138 -4.827 0.412 1.00 98.56 188 TRP A N 1
ATOM 1476 C CA . TRP A 1 188 ? -12.732 -5.052 0.072 1.00 98.56 188 TRP A CA 1
ATOM 1477 C C . TRP A 1 188 ? -12.219 -4.026 -0.938 1.00 98.56 188 TRP A C 1
ATOM 1479 O O . TRP A 1 188 ? -11.091 -3.565 -0.799 1.00 98.56 188 TRP A O 1
ATOM 1489 N N . ASP A 1 189 ? -13.060 -3.616 -1.890 1.00 98.44 189 ASP A N 1
ATOM 1490 C CA . ASP A 1 189 ? -12.719 -2.582 -2.873 1.00 98.44 189 ASP A CA 1
ATOM 1491 C C . ASP A 1 189 ? -12.498 -1.221 -2.194 1.00 98.44 189 ASP A C 1
ATOM 1493 O O . ASP A 1 189 ? -11.533 -0.525 -2.502 1.00 98.44 189 ASP A O 1
ATOM 1497 N N . ILE A 1 190 ? -13.341 -0.874 -1.209 1.00 98.69 190 ILE A N 1
ATOM 1498 C CA . ILE A 1 190 ? -1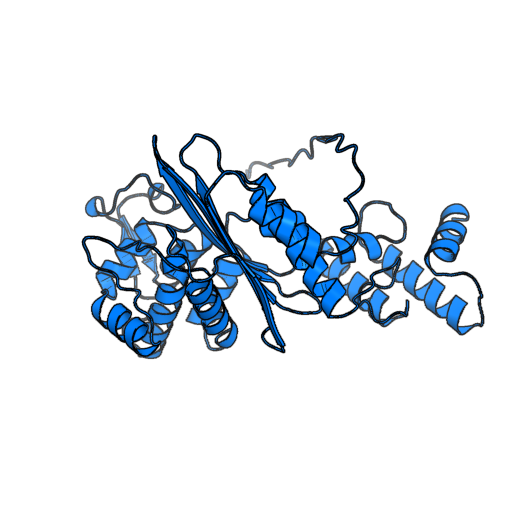3.152 0.320 -0.367 1.00 98.69 190 ILE A CA 1
ATOM 1499 C C . ILE A 1 190 ? -11.827 0.231 0.394 1.00 98.69 190 ILE A C 1
ATOM 1501 O O . ILE A 1 190 ? -11.055 1.187 0.390 1.00 98.69 190 ILE A O 1
ATOM 1505 N N . VAL A 1 191 ? -11.545 -0.912 1.030 1.00 98.75 191 VAL A N 1
ATOM 1506 C CA . VAL A 1 191 ? -10.288 -1.117 1.767 1.00 98.75 191 VAL A CA 1
ATOM 1507 C C . VAL A 1 191 ? -9.082 -0.946 0.854 1.00 98.75 191 VAL A C 1
ATOM 1509 O O . VAL A 1 191 ? -8.141 -0.245 1.221 1.00 98.75 191 VAL A O 1
ATOM 1512 N N . TRP A 1 192 ? -9.100 -1.560 -0.329 1.00 98.50 192 TRP A N 1
ATOM 1513 C CA . TRP A 1 192 ? -7.971 -1.486 -1.245 1.00 98.50 192 TRP A CA 1
ATOM 1514 C C . TRP A 1 192 ? -7.777 -0.073 -1.799 1.00 98.50 192 TRP A C 1
ATOM 1516 O O . TRP A 1 192 ? -6.665 0.435 -1.728 1.00 98.50 192 TRP A O 1
ATOM 1526 N N . SER A 1 193 ? -8.846 0.609 -2.232 1.00 98.12 193 SER A N 1
ATOM 1527 C CA . SER A 1 193 ? -8.772 2.015 -2.672 1.00 98.12 193 SER A CA 1
ATOM 1528 C C . SER A 1 193 ? -8.229 2.931 -1.569 1.00 98.12 193 SER A C 1
ATOM 1530 O O . SER A 1 193 ? -7.323 3.724 -1.819 1.00 98.12 193 SER A O 1
ATOM 1532 N N . ALA A 1 194 ? -8.688 2.773 -0.324 1.00 98.62 194 ALA A N 1
ATOM 1533 C CA . ALA A 1 194 ? -8.201 3.565 0.804 1.00 98.62 194 ALA A CA 1
ATOM 1534 C C . ALA A 1 194 ? -6.700 3.355 1.089 1.00 98.62 194 ALA A C 1
ATOM 1536 O O . ALA A 1 194 ? -5.987 4.296 1.446 1.00 98.62 194 ALA A O 1
ATOM 1537 N N . LEU A 1 195 ? -6.193 2.128 0.924 1.00 98.62 195 LEU A N 1
ATOM 1538 C CA . LEU A 1 195 ? -4.759 1.837 1.025 1.00 98.62 195 LEU A CA 1
ATOM 1539 C C . LEU A 1 195 ? -3.990 2.402 -0.176 1.00 98.62 195 LEU A C 1
ATOM 1541 O O . LEU A 1 195 ? -2.913 2.979 -0.005 1.00 98.62 195 LEU A O 1
ATOM 1545 N N . SER A 1 196 ? -4.536 2.266 -1.385 1.00 97.19 196 SER A N 1
ATOM 1546 C CA . SER A 1 196 ? -3.928 2.773 -2.617 1.00 97.19 196 SER A CA 1
ATOM 1547 C C . SER A 1 196 ? -3.801 4.289 -2.651 1.00 97.19 196 SER A C 1
ATOM 1549 O O . SER A 1 196 ? -2.855 4.811 -3.229 1.00 97.19 196 SER A O 1
ATOM 1551 N N . GLU A 1 197 ? -4.693 4.987 -1.961 1.00 95.94 197 GLU A N 1
ATOM 1552 C CA . GLU A 1 197 ? -4.752 6.445 -1.927 1.00 95.94 197 GLU A CA 1
ATOM 1553 C C . GLU A 1 197 ? -4.496 6.999 -0.514 1.00 95.94 197 GLU A C 1
ATOM 1555 O O . GLU A 1 197 ? -4.997 8.065 -0.143 1.00 95.94 197 GLU A O 1
ATOM 1560 N N . SER A 1 198 ? -3.742 6.257 0.303 1.00 96.75 198 SER A N 1
ATOM 1561 C CA . SER A 1 198 ? -3.377 6.683 1.656 1.00 96.75 198 SER A CA 1
ATOM 1562 C C . SER A 1 198 ? -2.692 8.047 1.676 1.00 96.75 198 SER A C 1
ATOM 1564 O O . SER A 1 198 ? -1.805 8.327 0.873 1.00 96.75 198 SER A O 1
ATOM 1566 N N . GLU A 1 199 ? -3.070 8.870 2.656 1.00 95.44 199 GLU A N 1
ATOM 1567 C CA . GLU A 1 199 ? -2.653 10.273 2.771 1.00 95.44 199 GLU A CA 1
ATOM 1568 C C . GLU A 1 199 ? -1.134 10.440 2.926 1.00 95.44 199 GLU A C 1
ATOM 1570 O O . GLU A 1 199 ? -0.568 11.459 2.530 1.00 95.44 199 GLU A O 1
ATOM 1575 N N . GLN A 1 200 ? -0.463 9.451 3.521 1.00 92.50 200 GLN A N 1
ATOM 1576 C CA . GLN A 1 200 ? 0.965 9.505 3.811 1.00 92.50 200 GLN A CA 1
ATOM 1577 C C . GLN A 1 200 ? 1.669 8.244 3.319 1.00 92.50 200 GLN A C 1
ATOM 1579 O O . GLN A 1 200 ? 1.271 7.125 3.645 1.00 92.50 200 GLN A O 1
ATOM 1584 N N . SER A 1 201 ? 2.753 8.440 2.568 1.00 95.06 201 SER A N 1
ATOM 1585 C CA . SER A 1 201 ? 3.736 7.398 2.291 1.00 95.06 201 SER A CA 1
ATOM 1586 C C . SER A 1 201 ? 5.082 8.007 1.904 1.00 95.06 201 SER A C 1
ATOM 1588 O O . SER A 1 201 ? 5.159 8.852 1.014 1.00 95.06 201 SER A O 1
ATOM 1590 N N . TYR A 1 202 ? 6.157 7.568 2.554 1.00 94.69 202 TYR A N 1
ATOM 1591 C CA . TYR A 1 202 ? 7.528 7.837 2.133 1.00 94.69 202 TYR A CA 1
ATOM 1592 C C . TYR A 1 202 ? 8.022 6.817 1.111 1.00 94.69 202 TYR A C 1
ATOM 1594 O O . TYR A 1 202 ? 8.829 7.192 0.265 1.00 94.69 202 TYR A O 1
ATOM 1602 N N . VAL A 1 203 ? 7.507 5.582 1.141 1.00 95.19 203 VAL A N 1
ATOM 1603 C CA . VAL A 1 203 ? 7.817 4.545 0.144 1.00 95.19 203 VAL A CA 1
ATOM 1604 C C . VAL A 1 203 ? 7.334 4.978 -1.243 1.00 95.19 203 VAL A C 1
ATOM 1606 O O . VAL A 1 203 ? 8.113 4.968 -2.195 1.00 95.19 203 VAL A O 1
ATOM 1609 N N . ARG A 1 204 ? 6.086 5.460 -1.357 1.00 94.19 204 ARG A N 1
ATOM 1610 C CA . ARG A 1 204 ? 5.514 5.939 -2.629 1.00 94.19 204 ARG A CA 1
ATOM 1611 C C . ARG A 1 204 ? 6.354 7.036 -3.278 1.00 94.19 204 ARG A C 1
ATOM 1613 O O . ARG A 1 204 ? 6.512 7.027 -4.491 1.00 94.19 204 ARG A O 1
ATOM 1620 N N . ASN A 1 205 ? 6.947 7.927 -2.481 1.00 91.31 205 ASN A N 1
ATOM 1621 C CA . ASN A 1 205 ? 7.735 9.055 -2.988 1.00 91.31 205 ASN A CA 1
ATOM 1622 C C . ASN A 1 205 ? 9.013 8.645 -3.733 1.00 91.31 205 ASN A C 1
ATOM 1624 O O . ASN A 1 205 ? 9.560 9.464 -4.465 1.00 91.31 205 ASN A O 1
ATOM 1628 N N . VAL A 1 206 ? 9.525 7.433 -3.500 1.00 92.94 206 VAL A N 1
ATOM 1629 C CA . VAL A 1 206 ? 10.815 6.985 -4.053 1.00 92.94 206 VAL A CA 1
ATOM 1630 C C . VAL A 1 206 ? 10.722 5.706 -4.876 1.00 92.94 206 VAL A C 1
ATOM 1632 O O . VAL A 1 206 ? 11.600 5.453 -5.691 1.00 92.94 206 VAL A O 1
ATOM 1635 N N . VAL A 1 207 ? 9.662 4.917 -4.697 1.00 93.94 207 VAL A N 1
ATOM 1636 C CA . VAL A 1 207 ? 9.370 3.761 -5.555 1.00 93.94 207 VAL A CA 1
ATOM 1637 C C . VAL A 1 207 ? 8.460 4.184 -6.713 1.00 93.94 207 VAL A C 1
ATOM 1639 O O . VAL A 1 207 ? 8.737 3.854 -7.864 1.00 93.94 207 VAL A O 1
ATOM 1642 N N . GLY A 1 208 ? 7.430 4.997 -6.449 1.00 89.56 208 GLY A N 1
ATOM 1643 C CA . GLY A 1 208 ? 6.391 5.338 -7.430 1.00 89.56 208 GLY A CA 1
ATOM 1644 C C . GLY A 1 208 ? 5.557 4.124 -7.857 1.00 89.56 208 GLY A C 1
ATOM 1645 O O . GLY A 1 208 ? 5.721 3.040 -7.312 1.00 89.56 208 GLY A O 1
ATOM 1646 N N . GLY A 1 209 ? 4.682 4.294 -8.847 1.00 88.62 209 GLY A N 1
ATOM 1647 C CA . GLY A 1 209 ? 3.824 3.217 -9.350 1.00 88.62 209 GLY A CA 1
ATOM 1648 C C . GLY A 1 209 ? 2.604 2.928 -8.470 1.00 88.62 209 GLY A C 1
ATOM 1649 O O . GLY A 1 209 ? 2.250 3.692 -7.566 1.00 88.62 209 GLY A O 1
ATOM 1650 N N . ASN A 1 210 ? 1.943 1.807 -8.754 1.00 91.94 210 ASN A N 1
ATOM 1651 C CA . ASN A 1 210 ? 0.728 1.393 -8.057 1.00 91.94 210 ASN A CA 1
ATOM 1652 C C . ASN A 1 210 ? 1.065 0.747 -6.708 1.00 91.94 210 ASN A C 1
ATOM 1654 O O . ASN A 1 210 ? 1.408 -0.430 -6.619 1.00 91.94 210 ASN A O 1
ATOM 1658 N N . LEU A 1 211 ? 0.968 1.523 -5.628 1.00 95.69 211 LEU A N 1
ATOM 1659 C CA . LEU A 1 211 ? 1.165 1.024 -4.264 1.00 95.69 211 LEU A CA 1
ATOM 1660 C C . LEU A 1 211 ? -0.142 1.026 -3.479 1.00 95.69 211 LEU A C 1
ATOM 1662 O O . LEU A 1 211 ? -0.924 1.965 -3.603 1.00 95.69 211 LEU A O 1
ATOM 1666 N N . ALA A 1 212 ? -0.320 0.045 -2.596 1.00 98.06 212 ALA A N 1
ATOM 1667 C CA . ALA A 1 212 ? -1.273 0.084 -1.488 1.00 98.06 212 ALA A CA 1
ATOM 1668 C C . ALA A 1 212 ? -0.500 0.183 -0.170 1.00 98.06 212 ALA A C 1
ATOM 1670 O O . ALA A 1 212 ? 0.346 -0.662 0.114 1.00 98.06 212 ALA A O 1
ATOM 1671 N N . VAL A 1 213 ? -0.754 1.219 0.630 1.00 98.31 213 VAL A N 1
ATOM 1672 C CA . VAL A 1 213 ? 0.067 1.565 1.797 1.00 98.31 213 VAL A CA 1
ATOM 1673 C C . VAL A 1 213 ? -0.794 1.663 3.046 1.00 98.31 213 VAL A C 1
ATOM 1675 O O . VAL A 1 213 ? -1.870 2.244 3.026 1.00 98.31 213 VAL A O 1
ATOM 1678 N N . LYS A 1 214 ? -0.292 1.159 4.173 1.00 98.38 214 LYS A N 1
ATOM 1679 C CA . LYS A 1 214 ? -0.726 1.621 5.492 1.00 98.38 214 LYS A CA 1
ATOM 1680 C C . LYS A 1 214 ? 0.476 2.138 6.258 1.00 98.38 214 LYS A C 1
ATOM 1682 O O . LYS A 1 214 ? 1.396 1.385 6.560 1.00 98.38 214 LYS A O 1
ATOM 1687 N N . TYR A 1 215 ? 0.413 3.411 6.622 1.00 96.69 215 TYR A N 1
ATOM 1688 C CA . TYR A 1 215 ? 1.357 4.041 7.534 1.00 96.69 215 TYR A CA 1
ATOM 1689 C C . TYR A 1 215 ? 0.876 3.942 8.988 1.00 96.69 215 TYR A C 1
ATOM 1691 O O . TYR A 1 215 ? -0.322 3.802 9.270 1.00 96.69 215 TYR A O 1
ATOM 1699 N N . GLY A 1 216 ? 1.796 4.057 9.936 1.00 94.62 216 GLY A N 1
ATOM 1700 C CA . GLY A 1 216 ? 1.491 4.164 11.355 1.00 94.62 216 GLY A CA 1
ATOM 1701 C C . GLY A 1 216 ? 2.588 4.925 12.076 1.00 94.62 216 GLY A C 1
ATOM 1702 O O . GLY A 1 216 ? 3.755 4.585 11.934 1.00 94.62 216 GLY A O 1
ATOM 1703 N N . TYR A 1 217 ? 2.217 5.929 12.867 1.00 93.06 217 TYR A N 1
ATOM 1704 C CA . TYR A 1 217 ? 3.178 6.715 13.629 1.00 93.06 217 TYR A CA 1
ATOM 1705 C C . TYR A 1 217 ? 2.687 7.012 15.043 1.00 93.06 217 TYR A C 1
ATOM 1707 O O . TYR A 1 217 ? 1.484 7.096 15.301 1.00 93.06 217 TYR A O 1
ATOM 1715 N N . ILE A 1 218 ? 3.635 7.198 15.956 1.00 90.50 218 ILE A N 1
ATOM 1716 C CA . ILE A 1 218 ? 3.416 7.780 17.283 1.00 90.50 218 ILE A CA 1
ATOM 1717 C C . ILE A 1 218 ? 4.473 8.858 17.440 1.00 90.50 218 ILE A C 1
ATOM 1719 O O . ILE A 1 218 ? 5.635 8.626 17.125 1.00 90.50 218 ILE A O 1
ATOM 1723 N N . VAL A 1 219 ? 4.070 10.029 17.923 1.00 88.12 219 VAL A N 1
ATOM 1724 C CA . VAL A 1 219 ? 4.991 11.111 18.267 1.00 88.12 219 VAL A CA 1
ATOM 1725 C C . VAL A 1 219 ? 4.643 11.581 19.670 1.00 88.12 219 VAL A C 1
ATOM 1727 O O . VAL A 1 219 ? 3.554 12.097 19.915 1.00 88.12 219 VAL A O 1
ATOM 1730 N N . THR A 1 220 ? 5.568 11.359 20.595 1.00 86.19 220 THR A N 1
ATOM 1731 C CA . THR A 1 220 ? 5.525 11.849 21.975 1.00 86.19 220 THR A CA 1
ATOM 1732 C C . THR A 1 220 ? 6.865 12.495 22.316 1.00 86.19 220 THR A C 1
ATOM 1734 O O . THR A 1 220 ? 7.814 12.407 21.539 1.00 86.19 220 THR A O 1
ATOM 1737 N N . GLU A 1 221 ? 6.961 13.117 23.489 1.00 82.81 221 GLU A N 1
ATOM 1738 C CA . GLU A 1 221 ? 8.207 13.730 23.966 1.00 82.81 221 GLU A CA 1
ATOM 1739 C C . GLU A 1 221 ? 9.376 12.730 24.066 1.00 82.81 221 GLU A C 1
ATOM 1741 O O . GLU A 1 221 ? 10.509 13.098 23.784 1.00 82.81 221 GLU A O 1
ATOM 1746 N N . ASN A 1 222 ? 9.102 11.464 24.408 1.00 83.62 222 ASN A N 1
ATOM 1747 C CA . ASN A 1 222 ? 10.134 10.463 24.728 1.00 83.62 222 ASN A CA 1
ATOM 1748 C C . ASN A 1 222 ? 10.182 9.278 23.753 1.00 83.62 222 ASN A C 1
ATOM 1750 O O . ASN A 1 222 ? 10.928 8.324 23.966 1.00 83.62 222 ASN A O 1
ATOM 1754 N N . PHE A 1 223 ? 9.326 9.282 22.734 1.00 87.44 223 PHE A N 1
ATOM 1755 C CA . PHE A 1 223 ? 9.209 8.170 21.801 1.00 87.44 223 PHE A CA 1
ATOM 1756 C C . PHE A 1 223 ? 8.606 8.637 20.486 1.00 87.44 223 PHE A C 1
ATOM 1758 O O . PHE A 1 223 ? 7.533 9.257 20.476 1.00 87.44 223 PHE A O 1
ATOM 1765 N N . GLN A 1 224 ? 9.266 8.274 19.390 1.00 89.44 224 GLN A N 1
ATOM 1766 C CA . GLN A 1 224 ? 8.723 8.399 18.050 1.00 89.44 224 GLN A CA 1
ATOM 1767 C C . GLN A 1 224 ? 8.804 7.062 17.321 1.00 89.44 224 GLN A C 1
ATOM 1769 O O . GLN A 1 224 ? 9.764 6.313 17.460 1.00 89.44 224 GLN A O 1
ATOM 1774 N N . THR A 1 225 ? 7.797 6.759 16.517 1.00 91.38 225 THR A N 1
ATOM 1775 C CA . THR A 1 225 ? 7.845 5.641 15.574 1.00 91.38 225 THR A CA 1
ATOM 1776 C C . THR A 1 225 ? 7.186 6.058 14.284 1.00 91.38 225 THR A C 1
ATOM 1778 O O . THR A 1 225 ? 6.232 6.844 14.297 1.00 91.38 225 THR A O 1
ATOM 1781 N N . TYR A 1 226 ? 7.684 5.513 13.187 1.00 93.94 226 TYR A N 1
ATOM 1782 C CA . TYR A 1 226 ? 7.027 5.567 11.902 1.00 93.94 226 TYR A CA 1
ATOM 1783 C C . TYR A 1 226 ? 7.238 4.248 11.179 1.00 93.94 226 TYR A C 1
ATOM 1785 O O . TYR A 1 226 ? 8.360 3.765 11.034 1.00 93.94 226 TYR A O 1
ATOM 1793 N N . ASN A 1 227 ? 6.135 3.685 10.715 1.00 95.62 227 ASN A N 1
ATOM 1794 C CA . ASN A 1 227 ? 6.100 2.389 10.078 1.00 95.62 227 ASN A CA 1
ATOM 1795 C C . ASN A 1 227 ? 5.264 2.472 8.805 1.00 95.62 227 ASN A C 1
ATOM 1797 O O . ASN A 1 227 ? 4.243 3.163 8.782 1.00 95.62 227 ASN A O 1
ATOM 1801 N N . GLU A 1 228 ? 5.646 1.708 7.791 1.00 97.19 228 GLU A N 1
ATOM 1802 C CA . GLU A 1 228 ? 4.869 1.507 6.574 1.00 97.19 228 GLU A CA 1
ATOM 1803 C C . GLU A 1 228 ? 4.812 0.024 6.212 1.00 97.19 228 GLU A C 1
ATOM 1805 O O . GLU A 1 228 ? 5.792 -0.715 6.312 1.00 97.19 228 GLU A O 1
ATOM 1810 N N . VAL A 1 229 ? 3.625 -0.396 5.786 1.00 98.69 229 VAL A N 1
ATOM 1811 C CA . VAL A 1 229 ? 3.385 -1.681 5.139 1.00 98.69 229 VAL A CA 1
ATOM 1812 C C . VAL A 1 229 ? 2.842 -1.377 3.755 1.00 98.69 229 VAL A C 1
ATOM 1814 O O . VAL A 1 229 ? 1.794 -0.739 3.635 1.00 98.69 229 VAL A O 1
ATOM 1817 N N . CYS A 1 230 ? 3.547 -1.823 2.725 1.00 98.56 230 CYS A N 1
ATOM 1818 C CA . CYS A 1 230 ? 3.243 -1.521 1.336 1.00 98.56 230 CYS A CA 1
ATOM 1819 C C . CYS A 1 230 ? 3.080 -2.816 0.549 1.00 98.56 230 CYS A C 1
ATOM 1821 O O . CYS A 1 230 ? 3.921 -3.703 0.655 1.00 98.56 230 CYS A O 1
ATOM 1823 N N . TYR A 1 231 ? 2.028 -2.910 -0.256 1.00 98.62 231 TYR A N 1
ATOM 1824 C CA . TYR A 1 231 ? 2.001 -3.786 -1.420 1.00 98.62 231 TYR A CA 1
ATOM 1825 C C . TYR A 1 231 ? 2.421 -2.948 -2.629 1.00 98.62 231 TYR A C 1
ATOM 1827 O O . TYR A 1 231 ? 1.750 -1.964 -2.945 1.00 98.62 231 TYR A O 1
ATOM 1835 N N . CYS A 1 232 ? 3.538 -3.302 -3.257 1.00 97.56 232 CYS A N 1
ATOM 1836 C CA . CYS A 1 232 ? 4.076 -2.636 -4.436 1.00 97.56 232 CYS A CA 1
ATOM 1837 C C . CYS A 1 232 ? 3.725 -3.466 -5.674 1.00 97.56 232 CYS A C 1
ATOM 1839 O O . CYS A 1 232 ? 4.298 -4.538 -5.870 1.00 97.56 232 CYS A O 1
ATOM 1841 N N . ASP A 1 233 ? 2.792 -2.978 -6.493 1.00 94.75 233 ASP A N 1
ATOM 1842 C CA . ASP A 1 233 ? 2.317 -3.637 -7.716 1.00 94.75 233 ASP A CA 1
ATOM 1843 C C . ASP A 1 233 ? 3.165 -3.223 -8.932 1.00 94.75 233 ASP A C 1
ATOM 1845 O O . ASP A 1 233 ? 2.690 -2.620 -9.894 1.00 94.75 233 ASP A O 1
ATOM 1849 N N . ASN A 1 234 ? 4.470 -3.491 -8.838 1.00 89.50 234 ASN A N 1
ATOM 1850 C CA . ASN A 1 234 ? 5.431 -3.302 -9.928 1.00 89.50 234 ASN A CA 1
ATOM 1851 C C . ASN A 1 234 ? 5.483 -4.568 -10.813 1.00 89.50 234 ASN A C 1
ATOM 1853 O O . ASN A 1 234 ? 4.812 -5.557 -10.524 1.00 89.50 234 ASN A O 1
ATOM 1857 N N . LEU A 1 235 ? 6.321 -4.591 -11.865 1.00 91.50 235 LEU A N 1
ATOM 1858 C CA . LEU A 1 235 ? 6.475 -5.757 -12.766 1.00 91.50 235 LEU A CA 1
ATOM 1859 C C . LEU A 1 235 ? 6.639 -7.099 -12.030 1.00 91.50 235 LEU A C 1
ATOM 1861 O O . LEU A 1 235 ? 6.166 -8.134 -12.501 1.00 91.50 235 LEU A O 1
ATOM 1865 N N . GLN A 1 236 ? 7.319 -7.081 -10.882 1.00 93.50 236 GLN A N 1
ATOM 1866 C CA . GLN A 1 236 ? 7.352 -8.188 -9.931 1.00 93.50 236 GLN A CA 1
ATOM 1867 C C . GLN A 1 236 ? 6.794 -7.709 -8.588 1.00 93.50 236 GLN A C 1
ATOM 1869 O O . GLN A 1 236 ? 7.525 -7.074 -7.826 1.00 93.50 236 GLN A O 1
ATOM 1874 N N . PRO A 1 237 ? 5.520 -8.011 -8.274 1.00 96.69 237 PRO A N 1
ATOM 1875 C CA . PRO A 1 237 ? 4.903 -7.520 -7.055 1.00 96.69 237 PRO A CA 1
ATOM 1876 C C . PRO A 1 237 ? 5.555 -8.062 -5.783 1.00 96.69 237 PRO A C 1
ATOM 1878 O O . PRO A 1 237 ? 5.949 -9.237 -5.686 1.00 96.69 237 PRO A O 1
ATOM 1881 N N . TYR A 1 238 ? 5.623 -7.201 -4.774 1.00 98.38 238 TYR A N 1
ATOM 1882 C CA . TYR A 1 238 ? 6.188 -7.526 -3.471 1.00 98.38 238 TYR A CA 1
ATOM 1883 C C . TYR A 1 238 ? 5.513 -6.735 -2.349 1.00 98.38 238 TYR A C 1
ATOM 1885 O O . TYR A 1 238 ? 4.909 -5.686 -2.556 1.00 98.38 238 TYR A O 1
ATOM 1893 N N . ILE A 1 239 ? 5.626 -7.257 -1.133 1.00 98.88 239 ILE A N 1
ATOM 1894 C CA . ILE A 1 239 ? 5.239 -6.586 0.100 1.00 98.88 239 ILE A CA 1
ATOM 1895 C C . ILE A 1 239 ? 6.511 -6.089 0.779 1.00 98.88 239 ILE A C 1
ATOM 1897 O O . ILE A 1 239 ? 7.418 -6.879 1.051 1.00 98.88 239 ILE A O 1
ATOM 1901 N N . LEU A 1 240 ? 6.548 -4.797 1.086 1.00 98.81 240 LEU A N 1
ATOM 1902 C CA . LEU A 1 240 ? 7.553 -4.181 1.942 1.00 98.81 240 LEU A CA 1
ATOM 1903 C C . LEU A 1 240 ? 6.930 -3.879 3.302 1.00 98.81 240 LEU A C 1
ATOM 1905 O O . LEU A 1 240 ? 5.911 -3.199 3.392 1.00 98.81 240 LEU A O 1
ATOM 1909 N N . VAL A 1 241 ? 7.572 -4.349 4.365 1.00 98.81 241 VAL A N 1
ATOM 1910 C CA . VAL A 1 241 ? 7.316 -3.874 5.724 1.00 98.81 241 VAL A CA 1
ATOM 1911 C C . VAL A 1 241 ? 8.569 -3.180 6.217 1.00 98.81 241 VAL A C 1
ATOM 1913 O O . VAL A 1 241 ? 9.638 -3.785 6.239 1.00 98.81 241 VAL A O 1
ATOM 1916 N N . VAL A 1 242 ? 8.433 -1.929 6.638 1.00 97.88 242 VAL A N 1
ATOM 1917 C CA . VAL A 1 242 ? 9.503 -1.163 7.269 1.00 97.88 242 VAL A CA 1
ATOM 1918 C C . VAL A 1 242 ? 8.965 -0.532 8.543 1.00 97.88 242 VAL A C 1
ATOM 1920 O O . VAL A 1 242 ? 7.975 0.198 8.533 1.00 97.88 242 VAL A O 1
ATOM 1923 N N . MET A 1 243 ? 9.607 -0.855 9.658 1.00 96.62 243 MET A N 1
ATOM 1924 C CA . MET A 1 243 ? 9.268 -0.349 10.981 1.00 96.62 243 MET A CA 1
ATOM 1925 C C . MET A 1 243 ? 10.489 0.333 11.577 1.00 96.62 243 MET A C 1
ATOM 1927 O O . MET A 1 243 ? 11.575 -0.249 11.556 1.00 96.62 243 MET A O 1
ATOM 1931 N N . ALA A 1 244 ? 10.322 1.539 12.114 1.00 93.75 244 ALA A N 1
ATOM 1932 C CA . ALA A 1 244 ? 11.409 2.314 12.700 1.00 93.75 244 ALA A CA 1
ATOM 1933 C C . ALA A 1 244 ? 10.941 3.028 13.973 1.00 93.75 244 ALA A C 1
ATOM 1935 O O . ALA A 1 244 ? 10.055 3.881 13.934 1.00 93.75 244 ALA A O 1
ATOM 1936 N N . ASN A 1 245 ? 11.566 2.698 15.104 1.00 87.69 245 ASN A N 1
ATOM 1937 C CA . ASN A 1 245 ? 11.345 3.355 16.391 1.00 87.69 245 ASN A CA 1
ATOM 1938 C C . ASN A 1 245 ? 12.568 4.187 16.750 1.00 87.69 245 ASN A C 1
ATOM 1940 O O . ASN A 1 245 ? 13.688 3.738 16.542 1.00 87.69 245 ASN A O 1
ATOM 1944 N N . GLN A 1 246 ? 12.361 5.343 17.370 1.00 80.69 246 GLN A N 1
ATOM 1945 C CA . GLN A 1 246 ? 13.416 6.205 17.887 1.00 80.69 246 GLN A CA 1
ATOM 1946 C C . GLN A 1 246 ? 13.069 6.745 19.271 1.00 80.69 246 GLN A C 1
ATOM 1948 O O . GLN A 1 246 ? 11.902 6.940 19.621 1.00 80.69 246 GLN A O 1
ATOM 1953 N N . SER A 1 247 ? 14.109 7.036 20.049 1.00 58.84 247 SER A N 1
ATOM 1954 C CA . SER A 1 247 ? 13.996 7.637 21.380 1.00 58.84 247 SER A CA 1
ATOM 1955 C C . SER A 1 247 ? 14.002 9.174 21.371 1.00 58.84 247 SER A C 1
ATOM 1957 O O . SER A 1 247 ? 13.744 9.770 22.413 1.00 58.84 247 SER A O 1
ATOM 1959 N N . THR A 1 248 ? 14.280 9.833 20.232 1.00 58.88 248 THR A N 1
ATOM 1960 C CA . THR A 1 248 ? 14.366 11.309 20.127 1.00 58.88 248 THR A CA 1
ATOM 1961 C C . THR A 1 248 ? 13.797 11.876 18.803 1.00 58.88 248 THR A C 1
ATOM 1963 O O . THR A 1 248 ? 13.029 11.204 18.120 1.00 58.88 248 THR A O 1
ATOM 1966 N N . THR A 1 249 ? 14.051 13.163 18.513 1.00 52.75 249 THR A N 1
ATOM 1967 C CA . THR A 1 249 ? 13.070 14.138 17.991 1.00 52.75 249 THR A CA 1
ATOM 1968 C C . THR A 1 249 ? 12.789 14.206 16.487 1.00 52.75 249 THR A C 1
ATOM 1970 O O . THR A 1 249 ? 12.014 15.077 16.092 1.00 52.75 249 THR A O 1
ATOM 1973 N N . GLU A 1 250 ? 13.295 13.317 15.639 1.00 64.06 250 GLU A N 1
ATOM 1974 C CA . GLU A 1 250 ? 12.860 13.305 14.236 1.00 64.06 250 GLU A CA 1
ATOM 1975 C C . GLU A 1 250 ? 12.885 11.893 13.660 1.00 64.06 250 GLU A C 1
ATOM 1977 O O . GLU A 1 250 ? 13.946 11.299 13.500 1.00 64.06 250 GLU A O 1
ATOM 1982 N N . ILE A 1 251 ? 11.700 11.362 13.330 1.00 64.25 251 ILE A N 1
ATOM 1983 C CA . ILE A 1 251 ? 11.570 10.156 12.505 1.00 64.25 251 ILE A CA 1
ATOM 1984 C C . ILE A 1 251 ? 12.515 10.277 11.310 1.00 64.25 251 ILE A C 1
ATOM 1986 O O . ILE A 1 251 ? 12.413 11.216 10.519 1.00 64.25 251 ILE A O 1
ATOM 1990 N N . ASP A 1 252 ? 13.383 9.284 11.151 1.00 73.44 252 ASP A N 1
ATOM 1991 C CA . ASP A 1 252 ? 14.317 9.207 10.038 1.00 73.44 252 ASP A CA 1
ATOM 1992 C C . ASP A 1 252 ? 13.564 8.738 8.790 1.00 73.44 252 ASP A C 1
ATOM 1994 O O . ASP A 1 252 ? 13.575 7.575 8.387 1.00 73.44 252 ASP A O 1
ATOM 1998 N N . LYS A 1 253 ? 12.831 9.682 8.199 1.00 84.38 253 LYS A N 1
ATOM 1999 C CA . LYS A 1 253 ? 12.111 9.506 6.933 1.00 84.38 253 LYS A CA 1
ATOM 2000 C C . LYS A 1 253 ? 13.076 9.109 5.821 1.00 84.38 253 LYS A C 1
ATOM 2002 O O . LYS A 1 253 ? 12.663 8.460 4.866 1.00 84.38 253 LYS A O 1
ATOM 2007 N N . GLU A 1 254 ? 14.341 9.502 5.948 1.00 87.31 254 GLU A N 1
ATOM 2008 C CA . GLU A 1 254 ? 15.384 9.180 4.992 1.00 87.31 254 GLU A CA 1
ATOM 2009 C C . GLU A 1 254 ? 15.778 7.706 5.074 1.00 87.31 254 GLU A C 1
ATOM 2011 O O . GLU A 1 254 ? 15.866 7.047 4.042 1.00 87.31 254 GLU A O 1
ATOM 2016 N N . PHE A 1 255 ? 15.873 7.139 6.277 1.00 91.38 255 PHE A N 1
ATOM 2017 C CA . PHE A 1 255 ? 16.000 5.694 6.460 1.00 91.38 255 PHE A CA 1
ATOM 2018 C C . PHE A 1 255 ? 14.858 4.931 5.774 1.00 91.38 255 PHE A C 1
ATOM 2020 O O . PHE A 1 255 ? 15.124 3.997 5.018 1.00 91.38 255 PHE A O 1
ATOM 2027 N N . ILE A 1 256 ? 13.599 5.352 5.957 1.00 93.50 256 ILE A N 1
ATOM 2028 C CA . ILE A 1 256 ? 12.442 4.703 5.310 1.00 93.50 256 ILE A CA 1
ATOM 2029 C C . ILE A 1 256 ? 12.559 4.753 3.779 1.00 93.50 256 ILE A C 1
ATOM 2031 O O . ILE A 1 256 ? 12.349 3.738 3.115 1.00 93.50 256 ILE A O 1
ATOM 2035 N N . ARG A 1 257 ? 12.926 5.910 3.211 1.00 93.94 257 ARG A N 1
ATOM 2036 C CA . ARG A 1 257 ? 13.129 6.066 1.760 1.00 93.94 257 ARG A CA 1
ATOM 2037 C C . ARG A 1 257 ? 14.278 5.208 1.237 1.00 93.94 257 ARG A C 1
ATOM 2039 O O . ARG A 1 257 ? 14.125 4.552 0.212 1.00 93.94 257 ARG A O 1
ATOM 2046 N N . ASN A 1 258 ? 15.401 5.168 1.948 1.00 94.00 258 ASN A N 1
ATOM 2047 C CA . ASN A 1 258 ? 16.562 4.378 1.547 1.00 94.00 258 ASN A CA 1
ATOM 2048 C C . ASN A 1 258 ? 16.278 2.876 1.613 1.00 94.00 258 ASN A C 1
ATOM 2050 O O . ASN A 1 258 ? 16.639 2.151 0.689 1.00 94.00 258 ASN A O 1
ATOM 2054 N N . VAL A 1 259 ? 15.559 2.412 2.642 1.00 96.44 259 VAL A N 1
ATOM 2055 C CA . VAL A 1 259 ? 15.058 1.031 2.704 1.00 96.44 259 VAL A CA 1
ATOM 2056 C C . VAL A 1 259 ? 14.112 0.745 1.539 1.00 96.44 259 VAL A C 1
ATOM 2058 O O . VAL A 1 259 ? 14.233 -0.300 0.912 1.00 96.44 259 VAL A O 1
ATOM 2061 N N . ALA A 1 260 ? 13.201 1.660 1.205 1.00 96.88 260 ALA A N 1
ATOM 2062 C CA . ALA A 1 260 ? 12.270 1.479 0.092 1.00 96.88 260 ALA A CA 1
ATOM 2063 C C . ALA A 1 260 ? 12.979 1.344 -1.265 1.00 96.88 260 ALA A C 1
ATOM 2065 O O . ALA A 1 260 ? 12.708 0.398 -2.003 1.00 96.88 260 ALA A O 1
ATOM 2066 N N . LEU A 1 261 ? 13.922 2.246 -1.563 1.00 95.00 261 LEU A N 1
ATOM 2067 C CA . LEU A 1 261 ? 14.749 2.192 -2.772 1.00 95.00 261 LEU A CA 1
ATOM 2068 C C . LEU A 1 261 ? 15.560 0.898 -2.835 1.00 95.00 261 LEU A C 1
ATOM 2070 O O . LEU A 1 261 ? 15.598 0.228 -3.864 1.00 95.00 261 LEU A O 1
ATOM 2074 N N . CYS A 1 262 ? 16.196 0.532 -1.725 1.00 95.88 262 CYS A N 1
ATOM 2075 C CA . CYS A 1 262 ? 17.003 -0.674 -1.650 1.00 95.88 262 CYS A CA 1
ATOM 2076 C C . CYS A 1 262 ? 16.144 -1.941 -1.808 1.00 95.88 262 CYS A C 1
ATOM 2078 O O . CYS A 1 262 ? 16.555 -2.872 -2.490 1.00 95.88 262 CYS A O 1
ATOM 2080 N N . ALA A 1 263 ? 14.923 -1.961 -1.261 1.00 97.12 263 ALA A N 1
ATOM 2081 C CA . ALA A 1 263 ? 13.982 -3.068 -1.423 1.00 97.12 263 ALA A CA 1
ATOM 2082 C C . ALA A 1 263 ? 13.530 -3.235 -2.880 1.00 97.12 263 ALA A C 1
ATOM 2084 O O . ALA A 1 263 ? 13.503 -4.359 -3.374 1.00 97.12 263 ALA A O 1
ATOM 2085 N N . ASP A 1 264 ? 13.212 -2.137 -3.569 1.00 95.50 264 ASP A N 1
ATOM 2086 C CA . ASP A 1 264 ? 12.828 -2.165 -4.985 1.00 95.50 264 ASP A CA 1
ATOM 2087 C C . ASP A 1 264 ? 13.999 -2.640 -5.870 1.00 95.50 264 ASP A C 1
ATOM 2089 O O . ASP A 1 264 ? 13.824 -3.504 -6.724 1.00 95.50 264 ASP A O 1
ATOM 2093 N N . ASN A 1 265 ? 15.229 -2.180 -5.603 1.00 93.81 265 ASN A N 1
ATOM 2094 C CA . ASN A 1 265 ? 16.432 -2.690 -6.282 1.00 93.81 265 ASN A CA 1
ATOM 2095 C C . ASN A 1 265 ? 16.712 -4.168 -5.978 1.00 93.81 265 ASN A C 1
ATOM 2097 O O . ASN A 1 265 ? 17.101 -4.910 -6.871 1.00 93.81 265 ASN A O 1
ATOM 2101 N N . LEU A 1 266 ? 16.486 -4.619 -4.741 1.00 95.00 266 LEU A N 1
ATOM 2102 C CA . LEU A 1 266 ? 16.657 -6.023 -4.361 1.00 95.00 266 LEU A CA 1
ATOM 2103 C C . LEU A 1 266 ? 15.711 -6.933 -5.145 1.00 95.00 266 LEU A C 1
ATOM 2105 O O . LEU A 1 266 ? 16.111 -8.017 -5.565 1.00 95.00 266 LEU A O 1
ATOM 2109 N N . VAL A 1 267 ? 14.465 -6.501 -5.352 1.00 95.50 267 VAL A N 1
ATOM 2110 C CA . VAL A 1 267 ? 13.494 -7.235 -6.172 1.00 95.50 267 VAL A CA 1
ATOM 2111 C C . VAL A 1 267 ? 13.948 -7.271 -7.630 1.00 95.50 267 VAL A C 1
ATOM 2113 O O . VAL A 1 267 ? 13.956 -8.351 -8.222 1.00 95.50 267 VAL A O 1
ATOM 2116 N N . ASP A 1 268 ? 14.385 -6.140 -8.186 1.00 93.12 268 ASP A N 1
ATOM 2117 C CA . ASP A 1 268 ? 14.914 -6.085 -9.552 1.00 93.12 268 ASP A CA 1
ATOM 2118 C C . ASP A 1 268 ? 16.112 -7.025 -9.743 1.00 93.12 268 ASP A C 1
ATOM 2120 O O . ASP A 1 268 ? 16.107 -7.839 -10.665 1.00 93.12 268 ASP A O 1
ATOM 2124 N N . GLU A 1 269 ? 17.102 -6.989 -8.845 1.00 92.31 269 GLU A N 1
ATOM 2125 C CA . GLU A 1 269 ? 18.266 -7.884 -8.873 1.00 92.31 269 GLU A CA 1
ATOM 2126 C C . GLU A 1 269 ? 17.850 -9.357 -8.775 1.00 92.31 269 GLU A C 1
ATOM 2128 O O . GLU A 1 269 ? 18.315 -10.192 -9.553 1.00 92.31 269 GLU A O 1
ATOM 2133 N N . TYR A 1 270 ? 16.939 -9.688 -7.853 1.00 92.12 270 TYR A N 1
ATOM 2134 C CA . TYR A 1 270 ? 16.471 -11.060 -7.650 1.00 92.12 270 TYR A CA 1
ATOM 2135 C C . TYR A 1 270 ? 15.801 -11.635 -8.907 1.00 92.12 270 TYR A C 1
ATOM 2137 O O . TYR A 1 270 ? 15.966 -12.817 -9.224 1.00 92.12 270 TYR A O 1
ATOM 2145 N N . TYR A 1 271 ? 15.048 -10.805 -9.633 1.00 91.19 271 TYR A N 1
ATOM 2146 C CA . TYR A 1 271 ? 14.337 -11.201 -10.849 1.00 91.19 271 TYR A CA 1
ATOM 2147 C C . TYR A 1 271 ? 15.074 -10.861 -12.153 1.00 91.19 271 TYR A C 1
ATOM 2149 O O . TYR A 1 271 ? 14.563 -11.185 -13.223 1.00 91.19 271 TYR A O 1
ATOM 2157 N N . ASN A 1 272 ? 16.285 -10.299 -12.080 1.00 90.25 272 ASN A N 1
ATOM 2158 C CA . ASN A 1 272 ? 17.070 -9.807 -13.218 1.00 90.25 272 ASN A CA 1
ATOM 2159 C C . ASN A 1 272 ? 16.318 -8.779 -14.087 1.00 90.25 272 ASN A C 1
ATOM 2161 O O . ASN A 1 272 ? 16.413 -8.815 -15.317 1.00 90.25 272 ASN A O 1
ATOM 2165 N N . LEU A 1 273 ? 15.567 -7.873 -13.459 1.00 91.56 273 LEU A N 1
ATOM 2166 C CA . LEU A 1 273 ? 14.879 -6.788 -14.154 1.00 91.56 273 LEU A CA 1
ATOM 2167 C C . LEU A 1 273 ? 15.889 -5.703 -14.528 1.00 91.56 273 LEU A C 1
ATOM 2169 O O . LEU A 1 273 ? 16.426 -5.008 -13.669 1.00 91.56 273 LEU A O 1
ATOM 2173 N N . ASN A 1 274 ? 16.141 -5.565 -15.827 1.00 91.12 274 ASN A N 1
ATOM 2174 C CA . ASN A 1 274 ? 17.052 -4.570 -16.376 1.00 91.12 274 ASN A CA 1
ATOM 2175 C C . ASN A 1 274 ? 16.269 -3.585 -17.243 1.00 91.12 274 ASN A C 1
ATOM 2177 O O . ASN A 1 274 ? 16.027 -3.835 -18.424 1.00 91.12 274 ASN A O 1
ATOM 2181 N N . TYR A 1 275 ? 15.869 -2.469 -16.637 1.00 92.81 275 TYR A N 1
ATOM 2182 C CA . TYR A 1 275 ? 15.267 -1.354 -17.361 1.00 92.81 275 TYR A CA 1
ATOM 2183 C C . TYR A 1 275 ? 16.340 -0.615 -18.162 1.00 92.81 275 TYR A C 1
ATOM 2185 O O . TYR A 1 275 ? 17.447 -0.378 -17.673 1.00 92.81 275 TYR A O 1
ATOM 2193 N N . SER A 1 276 ? 16.005 -0.215 -19.381 1.00 94.50 276 SER A N 1
ATOM 2194 C CA . SER A 1 276 ? 16.865 0.611 -20.230 1.00 94.50 276 SER A CA 1
ATOM 2195 C C . SER A 1 276 ? 16.012 1.585 -21.034 1.00 94.50 276 SER A C 1
ATOM 2197 O O . SER A 1 276 ? 14.795 1.430 -21.088 1.00 94.50 276 SER A O 1
ATOM 2199 N N . ALA A 1 277 ? 16.621 2.591 -21.668 1.00 95.00 277 ALA A N 1
ATOM 2200 C CA . ALA A 1 277 ? 15.877 3.576 -22.455 1.00 95.00 277 ALA A CA 1
ATOM 2201 C C . ALA A 1 277 ? 14.909 2.884 -23.433 1.00 95.00 277 ALA A C 1
ATOM 2203 O O . ALA A 1 277 ? 15.326 2.055 -24.240 1.00 95.00 277 ALA A O 1
ATOM 2204 N N . GLY A 1 278 ? 13.616 3.189 -23.321 1.00 94.94 278 GLY A N 1
ATOM 2205 C CA . GLY A 1 278 ? 12.551 2.605 -24.131 1.00 94.94 278 GLY A CA 1
ATOM 2206 C C . GLY A 1 278 ? 12.141 1.167 -23.790 1.00 94.94 278 GLY A C 1
ATOM 2207 O O . GLY A 1 278 ? 11.079 0.770 -24.234 1.00 94.94 278 GLY A O 1
ATOM 2208 N N . ASN A 1 279 ? 12.912 0.404 -23.010 1.00 96.62 279 ASN A N 1
ATOM 2209 C CA . ASN A 1 279 ? 12.547 -0.928 -22.497 1.00 96.62 279 ASN A CA 1
ATOM 2210 C C . ASN A 1 279 ? 12.087 -0.784 -21.037 1.00 96.62 279 ASN A C 1
ATOM 2212 O O . ASN A 1 279 ? 12.898 -0.741 -20.104 1.00 96.62 279 ASN A O 1
ATOM 2216 N N . ILE A 1 280 ? 10.776 -0.651 -20.849 1.00 95.50 280 ILE A N 1
ATOM 2217 C CA . ILE A 1 280 ? 10.146 -0.364 -19.553 1.00 95.50 280 ILE A CA 1
ATOM 2218 C C . ILE A 1 280 ? 9.465 -1.588 -18.937 1.00 95.50 280 ILE A C 1
ATOM 2220 O O . ILE A 1 280 ? 9.052 -1.541 -17.773 1.00 95.50 280 ILE A O 1
ATOM 2224 N N . ASN A 1 281 ? 9.348 -2.678 -19.697 1.00 95.19 281 ASN A N 1
ATOM 2225 C CA . ASN A 1 281 ? 8.900 -3.980 -19.207 1.00 95.19 281 ASN A CA 1
ATOM 2226 C C . ASN A 1 281 ? 10.068 -4.897 -18.769 1.00 95.19 281 ASN A C 1
ATOM 2228 O O . ASN A 1 281 ? 9.823 -5.987 -18.251 1.00 95.19 281 ASN A O 1
ATOM 2232 N N . ALA A 1 282 ? 11.312 -4.439 -18.953 1.00 94.75 282 ALA A N 1
ATOM 2233 C CA . ALA A 1 282 ? 12.548 -5.121 -18.583 1.00 94.75 282 ALA A CA 1
ATOM 2234 C C . ALA A 1 282 ? 12.720 -6.523 -19.209 1.00 94.75 282 ALA A C 1
ATOM 2236 O O . ALA A 1 282 ? 13.389 -7.376 -18.622 1.00 94.75 282 ALA A O 1
ATOM 2237 N N . ASP A 1 283 ? 12.154 -6.772 -20.397 1.00 94.38 283 ASP A N 1
ATOM 2238 C CA . ASP A 1 283 ? 12.279 -8.059 -21.103 1.00 94.38 283 ASP A CA 1
ATOM 2239 C C . ASP A 1 283 ? 13.559 -8.184 -21.954 1.00 94.38 283 ASP A C 1
ATOM 2241 O O . ASP A 1 283 ? 13.880 -9.261 -22.468 1.00 94.38 283 ASP A O 1
ATOM 2245 N N . GLY A 1 284 ? 14.327 -7.094 -22.040 1.00 93.19 284 GLY A N 1
ATOM 2246 C CA . GLY A 1 284 ? 15.598 -7.016 -22.759 1.00 93.19 284 GLY A CA 1
ATOM 2247 C C . GLY A 1 284 ? 15.459 -6.573 -24.215 1.00 93.19 284 GLY A C 1
ATOM 2248 O O . GLY A 1 284 ? 16.468 -6.480 -24.917 1.00 93.19 284 GLY A O 1
ATOM 2249 N N . THR A 1 285 ? 14.242 -6.283 -24.668 1.00 94.50 285 THR A N 1
ATOM 2250 C CA . THR A 1 285 ? 13.946 -5.722 -25.983 1.00 94.50 285 THR A CA 1
ATOM 2251 C C . THR A 1 285 ? 13.230 -4.382 -25.841 1.00 94.50 285 THR A C 1
ATOM 2253 O O . THR A 1 285 ? 12.543 -4.140 -24.863 1.00 94.50 285 THR A O 1
ATOM 2256 N N . THR A 1 286 ? 13.451 -3.470 -26.789 1.00 97.25 286 THR A N 1
ATOM 2257 C CA . THR A 1 286 ? 12.708 -2.203 -26.874 1.00 97.25 286 THR A CA 1
ATOM 2258 C C . THR A 1 286 ? 11.798 -2.289 -28.084 1.00 97.25 286 THR A C 1
ATOM 2260 O O . THR A 1 286 ? 12.272 -2.223 -29.226 1.00 97.25 286 THR A O 1
ATOM 2263 N N . ASP A 1 287 ? 10.504 -2.490 -27.853 1.00 97.19 287 ASP A N 1
ATOM 2264 C CA . ASP A 1 287 ? 9.565 -2.790 -28.929 1.00 97.19 287 ASP A CA 1
ATOM 2265 C C . ASP A 1 287 ? 8.167 -2.159 -28.765 1.00 97.19 287 ASP A C 1
ATOM 2267 O O . ASP A 1 287 ? 7.945 -1.192 -28.033 1.00 97.19 287 ASP A O 1
ATOM 2271 N N . ALA A 1 288 ? 7.204 -2.646 -29.552 1.00 97.12 288 ALA A N 1
ATOM 2272 C CA . ALA A 1 288 ? 5.843 -2.126 -29.546 1.00 97.12 288 ALA A CA 1
ATOM 2273 C C . ALA A 1 288 ? 5.093 -2.366 -28.220 1.00 97.12 288 ALA A C 1
ATOM 2275 O O . ALA A 1 288 ? 4.125 -1.652 -27.948 1.00 97.12 288 ALA A O 1
ATOM 2276 N N . VAL A 1 289 ? 5.506 -3.345 -27.407 1.00 97.94 289 VAL A N 1
ATOM 2277 C CA . VAL A 1 289 ? 4.938 -3.604 -26.078 1.00 97.94 289 VAL A CA 1
ATOM 2278 C C . VAL A 1 289 ? 5.293 -2.461 -25.133 1.00 97.94 289 VAL A C 1
ATOM 2280 O O . VAL A 1 289 ? 4.397 -1.926 -24.476 1.00 97.94 289 VAL A O 1
ATOM 2283 N N . ASP A 1 290 ? 6.549 -2.013 -25.129 1.00 98.19 290 ASP A N 1
ATOM 2284 C CA . ASP A 1 290 ? 6.969 -0.856 -24.335 1.00 98.19 290 ASP A CA 1
ATOM 2285 C C . ASP A 1 290 ? 6.241 0.413 -24.767 1.00 98.19 290 ASP A C 1
ATOM 2287 O O . ASP A 1 290 ? 5.695 1.143 -23.938 1.00 98.19 290 ASP A O 1
ATOM 2291 N N . ALA A 1 291 ? 6.152 0.649 -26.079 1.00 98.12 291 ALA A N 1
ATOM 2292 C CA . ALA A 1 291 ? 5.421 1.792 -26.613 1.00 98.12 291 ALA A CA 1
ATOM 2293 C C . ALA A 1 291 ? 3.946 1.780 -26.177 1.00 98.12 291 ALA A C 1
ATOM 2295 O O . ALA A 1 291 ? 3.387 2.827 -25.848 1.00 98.12 291 ALA A O 1
ATOM 2296 N N . ALA A 1 292 ? 3.306 0.607 -26.140 1.00 98.00 292 ALA A N 1
ATOM 2297 C CA . ALA A 1 292 ? 1.932 0.469 -25.666 1.00 98.00 292 ALA A CA 1
ATOM 2298 C C . ALA A 1 292 ? 1.800 0.784 -24.166 1.00 98.00 292 ALA A C 1
ATOM 2300 O O . ALA A 1 292 ? 0.839 1.446 -23.768 1.00 98.00 292 ALA A O 1
ATOM 2301 N N . MET A 1 293 ? 2.768 0.366 -23.345 1.00 97.31 293 MET A N 1
ATOM 2302 C CA . MET A 1 293 ? 2.817 0.717 -21.923 1.00 97.31 293 MET A CA 1
ATOM 2303 C C . MET A 1 293 ? 3.001 2.228 -21.717 1.00 97.31 293 MET A C 1
ATOM 2305 O O . MET A 1 293 ? 2.280 2.825 -20.917 1.00 97.31 293 MET A O 1
ATOM 2309 N N . VAL A 1 294 ? 3.882 2.870 -22.492 1.00 97.81 294 VAL A N 1
ATOM 2310 C CA . VAL A 1 294 ? 4.065 4.332 -22.478 1.00 97.81 294 VAL A CA 1
ATOM 2311 C C . VAL A 1 294 ? 2.790 5.061 -22.913 1.00 97.81 294 VAL A C 1
ATOM 2313 O O . VAL A 1 294 ? 2.386 6.029 -22.272 1.00 97.81 294 VAL A O 1
ATOM 2316 N N . LEU A 1 295 ? 2.094 4.580 -23.948 1.00 97.50 295 LEU A N 1
ATOM 2317 C CA . LEU A 1 295 ? 0.813 5.154 -24.380 1.00 97.50 295 LEU A CA 1
ATOM 2318 C C . LEU A 1 295 ? -0.280 5.016 -23.321 1.00 97.50 295 LEU A C 1
ATOM 2320 O O . LEU A 1 295 ? -1.078 5.936 -23.145 1.00 97.50 295 LEU A O 1
ATOM 2324 N N . HIS A 1 296 ? -0.330 3.882 -22.622 1.00 95.94 296 HIS A N 1
ATOM 2325 C CA . HIS A 1 296 ? -1.274 3.683 -21.530 1.00 95.94 296 HIS A CA 1
ATOM 2326 C C . HIS A 1 296 ? -1.020 4.681 -20.393 1.00 95.94 296 HIS A C 1
ATOM 2328 O O . HIS A 1 296 ? -1.945 5.377 -19.973 1.00 95.94 296 HIS A O 1
ATOM 2334 N N . ALA A 1 297 ? 0.240 4.821 -19.974 1.00 95.25 297 ALA A N 1
ATOM 2335 C CA . ALA A 1 297 ? 0.662 5.806 -18.983 1.00 95.25 297 ALA A CA 1
ATOM 2336 C C . ALA A 1 297 ? 0.318 7.244 -19.415 1.00 95.25 297 ALA A C 1
ATOM 2338 O O . ALA A 1 297 ? -0.290 7.996 -18.653 1.00 95.25 297 ALA A O 1
ATOM 2339 N N . ALA A 1 298 ? 0.626 7.607 -20.663 1.00 95.38 298 ALA A N 1
ATOM 2340 C CA . ALA A 1 298 ? 0.312 8.914 -21.237 1.00 95.38 298 ALA A CA 1
ATOM 2341 C C . ALA A 1 298 ? -1.198 9.207 -21.253 1.00 95.38 298 ALA A C 1
ATOM 2343 O O . ALA A 1 298 ? -1.620 10.334 -20.989 1.00 95.38 298 ALA A O 1
ATOM 2344 N N . ALA A 1 299 ? -2.027 8.198 -21.539 1.00 95.38 299 ALA A N 1
ATOM 2345 C CA . ALA A 1 299 ? -3.479 8.342 -21.530 1.00 95.38 299 ALA A CA 1
ATOM 2346 C C . ALA A 1 299 ? -4.019 8.637 -20.122 1.00 95.38 299 ALA A C 1
ATOM 2348 O O . ALA A 1 299 ? -4.905 9.479 -19.983 1.00 95.38 299 ALA A O 1
ATOM 2349 N N . ILE A 1 300 ? -3.470 7.991 -19.087 1.00 91.75 300 ILE A N 1
ATOM 2350 C CA . ILE A 1 300 ? -3.859 8.246 -17.694 1.00 91.75 300 ILE A CA 1
ATOM 2351 C C . ILE A 1 300 ? -3.406 9.645 -17.255 1.00 91.75 300 ILE A C 1
ATOM 2353 O O . ILE A 1 300 ? -4.216 10.407 -16.720 1.00 91.75 300 ILE A O 1
ATOM 2357 N N . LEU A 1 301 ? -2.159 10.021 -17.557 1.00 91.94 301 LEU A N 1
ATOM 2358 C CA . LEU A 1 301 ? -1.625 11.359 -17.273 1.00 91.94 301 LEU A CA 1
ATOM 2359 C C . LEU A 1 301 ? -2.463 12.468 -17.928 1.00 91.94 301 LEU A C 1
ATOM 2361 O O . LEU A 1 301 ? -2.708 13.504 -17.315 1.00 91.94 301 LEU A O 1
ATOM 2365 N N . GLY A 1 302 ? -2.983 12.235 -19.138 1.00 90.25 302 GLY A N 1
ATOM 2366 C CA . GLY A 1 302 ? -3.894 13.160 -19.823 1.00 90.25 302 GLY A CA 1
ATOM 2367 C C . GLY A 1 302 ? -5.248 13.372 -19.128 1.00 90.25 302 GLY A C 1
ATOM 2368 O O . GLY A 1 302 ? -6.007 14.251 -19.533 1.00 90.25 302 GLY A O 1
ATOM 2369 N N . THR A 1 303 ? -5.556 12.582 -18.096 1.00 90.62 303 THR A N 1
ATOM 2370 C CA . THR A 1 303 ? -6.766 12.690 -17.263 1.00 90.62 303 THR A CA 1
ATOM 2371 C C . THR A 1 303 ? -6.478 13.155 -15.831 1.00 90.62 303 THR A C 1
ATOM 2373 O O . THR A 1 303 ? -7.333 12.995 -14.963 1.00 90.62 303 THR A O 1
ATOM 2376 N N . ASP A 1 304 ? -5.292 13.729 -15.586 1.00 84.56 304 ASP A N 1
ATOM 2377 C CA . ASP A 1 304 ? -4.780 14.119 -14.261 1.00 84.56 304 ASP A CA 1
ATOM 2378 C C . ASP A 1 304 ? -4.585 12.930 -13.291 1.00 84.56 304 ASP A C 1
ATOM 2380 O O . ASP A 1 304 ? -4.535 13.110 -12.073 1.00 84.56 304 ASP A O 1
ATOM 2384 N N . GLY A 1 305 ? -4.482 11.705 -13.821 1.00 83.38 305 GLY A N 1
ATOM 2385 C CA . GLY A 1 305 ? -4.183 10.497 -13.048 1.00 83.38 305 GLY A CA 1
ATOM 2386 C C . GLY A 1 305 ? -2.680 10.236 -12.896 1.00 83.38 305 GLY A C 1
ATOM 2387 O O . GLY A 1 305 ? -1.861 10.796 -13.622 1.00 83.38 305 GLY A O 1
ATOM 2388 N N . GLU A 1 306 ? -2.306 9.346 -11.975 1.00 84.94 306 GLU A N 1
ATOM 2389 C CA . GLU A 1 306 ? -0.925 8.854 -11.846 1.00 84.94 306 GLU A CA 1
ATOM 2390 C C . GLU A 1 306 ? -0.609 7.839 -12.958 1.00 84.94 306 GLU A C 1
ATOM 2392 O O . GLU A 1 306 ? -1.440 6.994 -13.276 1.00 84.94 306 GLU A O 1
ATOM 2397 N N . SER A 1 307 ? 0.596 7.883 -13.541 1.00 88.12 307 SER A N 1
ATOM 2398 C CA . SER A 1 307 ? 0.960 7.064 -14.715 1.00 88.12 307 SER A CA 1
ATOM 2399 C C . SER A 1 307 ? 0.884 5.547 -14.492 1.00 88.12 307 SER A C 1
ATOM 2401 O O . SER A 1 307 ? 0.884 4.789 -15.461 1.00 88.12 307 SER A O 1
ATOM 2403 N N . GLY A 1 308 ? 0.878 5.098 -13.233 1.00 87.56 308 GLY A N 1
ATOM 2404 C CA . GLY A 1 308 ? 0.975 3.691 -12.837 1.00 87.56 308 GLY A CA 1
ATOM 2405 C C . GLY A 1 308 ? 2.380 3.097 -12.982 1.00 87.56 308 GLY A C 1
ATOM 2406 O O . GLY A 1 308 ? 2.627 1.994 -12.502 1.00 87.56 308 GLY A O 1
ATOM 2407 N N . LEU A 1 309 ? 3.315 3.830 -13.592 1.00 92.69 309 LEU A N 1
ATOM 2408 C CA . LEU A 1 309 ? 4.711 3.434 -13.739 1.00 92.69 309 LEU A CA 1
ATOM 2409 C C . LEU A 1 309 ? 5.506 3.789 -12.480 1.00 92.69 309 LEU A C 1
ATOM 2411 O O . LEU A 1 309 ? 5.350 4.879 -11.915 1.00 92.69 309 LEU A O 1
ATOM 2415 N N . ASN A 1 310 ? 6.405 2.895 -12.071 1.00 92.62 310 ASN A N 1
ATOM 2416 C CA . ASN A 1 310 ? 7.373 3.198 -11.019 1.00 92.62 310 ASN A CA 1
ATOM 2417 C C . ASN A 1 310 ? 8.423 4.221 -11.508 1.00 92.62 310 ASN A C 1
ATOM 2419 O O . ASN A 1 310 ? 8.494 4.555 -12.694 1.00 92.62 310 ASN A O 1
ATOM 2423 N N . ILE A 1 311 ? 9.244 4.768 -10.606 1.00 92.19 311 ILE A N 1
ATOM 2424 C CA . ILE A 1 311 ? 10.208 5.827 -10.966 1.00 92.19 311 ILE A CA 1
ATOM 2425 C C . ILE A 1 311 ? 11.215 5.360 -12.032 1.00 92.19 311 ILE A C 1
ATOM 2427 O O . ILE A 1 311 ? 11.544 6.125 -12.940 1.00 92.19 311 ILE A O 1
ATOM 2431 N N . LYS A 1 312 ? 11.673 4.103 -11.979 1.00 93.94 312 LYS A N 1
ATOM 2432 C CA . LYS A 1 312 ? 12.622 3.546 -12.960 1.00 93.94 312 LYS A CA 1
ATOM 2433 C C . LYS A 1 312 ? 11.994 3.438 -14.346 1.00 93.94 312 LYS A C 1
ATOM 2435 O O . LYS A 1 312 ? 12.602 3.860 -15.328 1.00 93.94 312 LYS A O 1
ATOM 2440 N N . GLN A 1 313 ? 10.762 2.942 -14.407 1.00 95.50 313 GLN A N 1
ATOM 2441 C CA . GLN A 1 313 ? 9.970 2.872 -15.629 1.00 95.50 313 GLN A CA 1
ATOM 2442 C C . GLN A 1 313 ? 9.702 4.263 -16.196 1.00 95.50 313 GLN A C 1
ATOM 2444 O O . GLN A 1 313 ? 9.903 4.457 -17.387 1.00 95.50 313 GLN A O 1
ATOM 2449 N N . ASN A 1 314 ? 9.333 5.242 -15.362 1.00 93.75 314 ASN A N 1
ATOM 2450 C CA . ASN A 1 314 ? 9.136 6.623 -15.811 1.00 93.75 314 ASN A CA 1
ATOM 2451 C C . ASN A 1 314 ? 10.414 7.194 -16.458 1.00 93.75 314 ASN A C 1
ATOM 2453 O O . ASN A 1 314 ? 10.353 7.754 -17.549 1.00 93.75 314 ASN A O 1
ATOM 2457 N N . ASN A 1 315 ? 11.581 6.985 -15.840 1.00 93.62 315 ASN A N 1
ATOM 2458 C CA . ASN A 1 315 ? 12.865 7.453 -16.379 1.00 93.62 315 ASN A CA 1
ATOM 2459 C C . ASN A 1 315 ? 13.249 6.790 -17.713 1.00 93.62 315 ASN A C 1
ATOM 2461 O O . ASN A 1 315 ? 13.950 7.397 -18.526 1.00 93.62 315 ASN A O 1
ATOM 2465 N N . CYS A 1 316 ? 12.844 5.536 -17.914 1.00 95.81 316 CYS A N 1
ATOM 2466 C CA . CYS A 1 316 ? 13.100 4.786 -19.143 1.00 95.81 316 CYS A CA 1
ATOM 2467 C C . CYS A 1 316 ? 12.049 5.065 -20.228 1.00 95.81 316 CYS A C 1
ATOM 2469 O O . CYS A 1 316 ? 12.368 4.951 -21.409 1.00 95.81 316 CYS A O 1
ATOM 2471 N N . ALA A 1 317 ? 10.832 5.445 -19.826 1.00 96.88 317 ALA A N 1
ATOM 2472 C CA . ALA A 1 317 ? 9.731 5.838 -20.698 1.00 96.88 317 ALA A CA 1
ATOM 2473 C C . ALA A 1 317 ? 9.960 7.215 -21.328 1.00 96.88 317 ALA A C 1
ATOM 2475 O O . ALA A 1 317 ? 9.654 7.376 -22.500 1.00 96.88 317 ALA A O 1
ATOM 2476 N N . ASP A 1 318 ? 10.505 8.176 -20.574 1.00 96.50 318 ASP A N 1
ATOM 2477 C CA . ASP A 1 318 ? 10.934 9.489 -21.077 1.00 96.50 318 ASP A CA 1
ATOM 2478 C C . ASP A 1 318 ? 12.228 9.328 -21.894 1.00 96.50 318 ASP A C 1
ATOM 2480 O O . ASP A 1 318 ? 13.351 9.455 -21.384 1.00 96.50 318 ASP A O 1
ATOM 2484 N N . VAL A 1 319 ? 12.077 8.917 -23.154 1.00 96.31 319 VAL A N 1
ATOM 2485 C CA . VAL A 1 319 ? 13.202 8.621 -24.053 1.00 96.31 319 VAL A CA 1
ATOM 2486 C C . VAL A 1 319 ? 13.795 9.891 -24.642 1.00 96.31 319 VAL A C 1
ATOM 2488 O O . VAL A 1 319 ? 14.981 9.893 -24.975 1.00 96.31 319 VAL A O 1
ATOM 2491 N N . ASP A 1 320 ? 13.011 10.971 -24.719 1.00 94.56 320 ASP A N 1
ATOM 2492 C CA . ASP A 1 320 ? 13.482 12.268 -25.204 1.00 94.56 320 ASP A CA 1
ATOM 2493 C C . ASP A 1 320 ? 14.036 13.204 -24.120 1.00 94.56 320 ASP A C 1
ATOM 2495 O O . ASP A 1 320 ? 14.640 14.234 -24.438 1.00 94.56 320 ASP A O 1
ATOM 2499 N N . LYS A 1 321 ? 13.929 12.791 -22.851 1.00 93.50 321 LYS A N 1
ATOM 2500 C CA . LYS A 1 321 ? 14.480 13.474 -21.673 1.00 93.50 321 LYS A CA 1
ATOM 2501 C C . LYS A 1 321 ? 13.897 14.870 -21.473 1.00 93.50 321 LYS A C 1
ATOM 2503 O O . LYS A 1 321 ? 14.557 15.737 -20.889 1.00 93.50 321 LYS A O 1
ATOM 2508 N N . ASN A 1 322 ? 12.669 15.100 -21.935 1.00 93.31 322 ASN A N 1
ATOM 2509 C CA . ASN A 1 322 ? 11.969 16.365 -21.738 1.00 93.31 322 ASN A CA 1
ATOM 2510 C C . ASN A 1 322 ? 11.238 16.437 -20.375 1.00 93.31 322 ASN A C 1
ATOM 2512 O O . ASN A 1 322 ? 10.736 17.503 -20.006 1.00 93.31 322 ASN A O 1
ATOM 2516 N N . GLY A 1 323 ? 11.205 15.333 -19.615 1.00 92.25 323 GLY A N 1
ATOM 2517 C CA . GLY A 1 323 ? 10.551 15.217 -18.310 1.00 92.25 323 GLY A CA 1
ATOM 2518 C C . GLY A 1 323 ? 9.042 14.945 -18.367 1.00 92.25 323 GLY A C 1
ATOM 2519 O O . GLY A 1 323 ? 8.379 15.020 -17.331 1.00 92.25 323 GLY A O 1
ATOM 2520 N N . ILE A 1 324 ? 8.479 14.670 -19.545 1.00 92.75 324 ILE A N 1
ATOM 2521 C CA . ILE A 1 324 ? 7.045 14.504 -19.802 1.00 92.75 324 ILE A CA 1
ATOM 2522 C C . ILE A 1 324 ? 6.814 13.229 -20.611 1.00 92.75 324 ILE A C 1
ATOM 2524 O O . ILE A 1 324 ? 6.958 13.223 -21.828 1.00 92.75 324 ILE A O 1
ATOM 2528 N N . ILE A 1 325 ? 6.293 12.195 -19.953 1.00 94.88 325 ILE A N 1
ATOM 2529 C CA . ILE A 1 325 ? 5.909 10.946 -20.619 1.00 94.88 325 ILE A CA 1
ATOM 2530 C C . ILE A 1 325 ? 4.633 11.168 -21.422 1.00 94.88 325 ILE A C 1
ATOM 2532 O O . ILE A 1 325 ? 3.567 11.452 -20.864 1.00 94.88 325 ILE A O 1
ATOM 2536 N N . ASN A 1 326 ? 4.727 11.033 -22.740 1.00 95.94 326 ASN A N 1
ATOM 2537 C CA . ASN A 1 326 ? 3.594 11.239 -23.626 1.00 95.94 326 ASN A CA 1
ATOM 2538 C C . ASN A 1 326 ? 3.666 10.369 -24.900 1.00 95.94 326 ASN A C 1
ATOM 2540 O O . ASN A 1 326 ? 4.474 9.454 -25.032 1.00 95.94 326 ASN A O 1
ATOM 2544 N N . ALA A 1 327 ? 2.763 10.613 -25.853 1.00 96.62 327 ALA A N 1
ATOM 2545 C CA . ALA A 1 327 ? 2.700 9.831 -27.090 1.00 96.62 327 ALA A CA 1
ATOM 2546 C C . ALA A 1 327 ? 3.934 10.003 -28.002 1.00 96.62 327 ALA A C 1
ATOM 2548 O O . ALA A 1 327 ? 4.177 9.148 -28.854 1.00 96.62 327 ALA A O 1
ATOM 2549 N N . VAL A 1 328 ? 4.707 11.083 -27.839 1.00 96.75 328 VAL A N 1
ATOM 2550 C CA . VAL A 1 328 ? 5.967 11.316 -28.560 1.00 96.75 328 VAL A CA 1
ATOM 2551 C C . VAL A 1 328 ? 7.014 10.286 -28.144 1.00 96.75 328 VAL A C 1
ATOM 2553 O O . VAL A 1 328 ? 7.610 9.669 -29.026 1.00 96.75 328 VAL A O 1
ATOM 2556 N N . ASP A 1 329 ? 7.156 10.000 -26.850 1.00 97.75 329 ASP A N 1
ATOM 2557 C CA . ASP A 1 329 ? 8.062 8.960 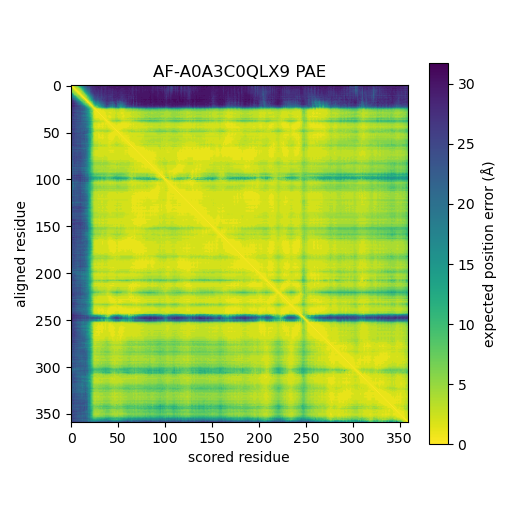-26.351 1.00 97.75 329 ASP A CA 1
ATOM 2558 C C . ASP A 1 329 ? 7.750 7.592 -26.954 1.00 97.75 329 ASP A C 1
ATOM 2560 O O . ASP A 1 329 ? 8.610 6.927 -27.532 1.00 97.75 329 ASP A O 1
ATOM 2564 N N . ALA A 1 330 ? 6.471 7.208 -26.917 1.00 97.94 330 ALA A N 1
ATOM 2565 C CA . ALA A 1 330 ? 6.013 5.972 -27.536 1.00 97.94 330 ALA A CA 1
ATOM 2566 C C . ALA A 1 330 ? 6.312 5.938 -29.043 1.00 97.94 330 ALA A C 1
ATOM 2568 O O . ALA A 1 330 ? 6.650 4.888 -29.591 1.00 97.94 330 ALA A O 1
ATOM 2569 N N . SER A 1 331 ? 6.219 7.082 -29.727 1.00 97.56 331 SER A N 1
ATOM 2570 C CA . SER A 1 331 ? 6.547 7.171 -31.150 1.00 97.56 331 SER A CA 1
ATOM 2571 C C . SER A 1 331 ? 8.039 6.970 -31.424 1.00 97.56 331 SER A C 1
ATOM 2573 O O . SER A 1 331 ? 8.381 6.338 -32.424 1.00 97.56 331 SER A O 1
ATOM 2575 N N . TYR A 1 332 ? 8.932 7.453 -30.554 1.00 97.88 332 TYR A N 1
ATOM 2576 C CA . TYR A 1 332 ? 10.367 7.190 -30.666 1.00 97.88 332 TYR A CA 1
ATOM 2577 C C . TYR A 1 332 ? 10.669 5.710 -30.442 1.00 97.88 332 TYR A C 1
ATOM 2579 O O . TYR A 1 332 ? 11.392 5.117 -31.243 1.00 97.88 332 TYR A O 1
ATOM 2587 N N . ILE A 1 333 ? 10.049 5.083 -29.438 1.00 98.31 333 ILE A N 1
ATOM 2588 C CA . ILE A 1 333 ? 10.181 3.640 -29.181 1.00 98.31 333 ILE A CA 1
ATOM 2589 C C . ILE A 1 333 ? 9.749 2.820 -30.408 1.00 98.31 333 ILE A C 1
ATOM 2591 O O . ILE A 1 333 ? 10.467 1.919 -30.840 1.00 98.31 333 ILE A O 1
ATOM 2595 N N . LEU A 1 334 ? 8.624 3.167 -31.046 1.00 98.19 334 LEU A N 1
ATOM 2596 C CA . LEU A 1 334 ? 8.170 2.501 -32.275 1.00 98.19 334 LEU A CA 1
ATOM 2597 C C . LEU A 1 334 ? 9.129 2.710 -33.457 1.00 98.19 334 LEU A C 1
ATOM 2599 O O . LEU A 1 334 ? 9.348 1.783 -34.240 1.00 98.19 334 LEU A O 1
ATOM 2603 N N . GLN A 1 335 ? 9.707 3.906 -33.596 1.00 97.25 335 GLN A N 1
ATOM 2604 C CA . GLN A 1 335 ? 10.721 4.186 -34.616 1.00 97.25 335 GLN A CA 1
ATOM 2605 C C . GLN A 1 335 ? 11.978 3.335 -34.402 1.00 97.25 335 GLN A C 1
ATOM 2607 O O . GLN A 1 335 ? 12.462 2.722 -35.356 1.00 97.25 335 GLN A O 1
ATOM 2612 N N . TYR A 1 336 ? 12.453 3.225 -33.156 1.00 97.88 336 TYR A N 1
ATOM 2613 C CA . TYR A 1 336 ? 13.564 2.340 -32.812 1.00 97.88 336 TYR A CA 1
ATOM 2614 C C . TYR A 1 336 ? 13.237 0.877 -33.114 1.00 97.88 336 TYR A C 1
ATOM 2616 O O . TYR A 1 336 ? 14.024 0.199 -33.769 1.00 97.88 336 TYR A O 1
ATOM 2624 N N . SER A 1 337 ? 12.054 0.405 -32.715 1.00 97.25 337 SER A N 1
ATOM 2625 C CA . SER A 1 337 ? 11.607 -0.965 -32.984 1.00 97.25 337 SER A CA 1
ATOM 2626 C C . SER A 1 337 ? 11.637 -1.289 -34.485 1.00 97.25 337 SER A C 1
ATOM 2628 O O . SER A 1 337 ? 12.149 -2.333 -34.897 1.00 97.25 337 SER A O 1
ATOM 2630 N N . ALA A 1 338 ? 11.175 -0.359 -35.330 1.00 97.31 338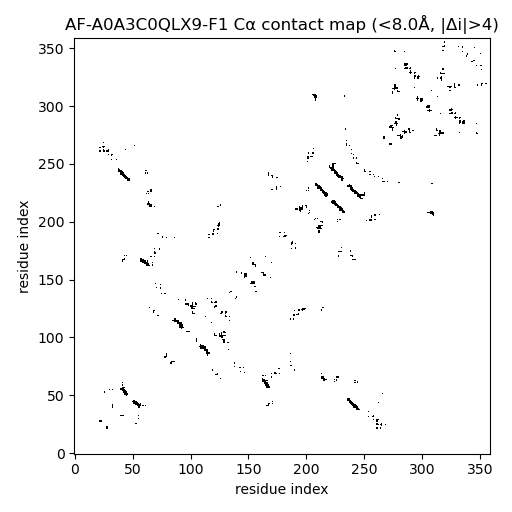 ALA A N 1
ATOM 2631 C CA . ALA A 1 338 ? 11.244 -0.498 -36.783 1.00 97.31 338 ALA A CA 1
ATOM 2632 C C . ALA A 1 338 ? 12.689 -0.477 -37.317 1.00 97.31 338 ALA A C 1
ATOM 2634 O O . ALA A 1 338 ? 13.026 -1.273 -38.195 1.00 97.31 338 ALA A O 1
ATOM 2635 N N . TYR A 1 339 ? 13.547 0.402 -36.789 1.00 97.38 339 TYR A N 1
ATOM 2636 C CA . TYR A 1 339 ? 14.969 0.479 -37.138 1.00 97.38 339 TYR A CA 1
ATOM 2637 C C . TYR A 1 339 ? 15.716 -0.819 -36.798 1.00 97.38 339 TYR A C 1
ATOM 2639 O O . TYR A 1 339 ? 16.363 -1.403 -37.671 1.00 97.38 339 TYR A O 1
ATOM 2647 N N . ALA A 1 340 ? 15.576 -1.311 -35.566 1.00 96.06 340 ALA A N 1
ATOM 2648 C CA . ALA A 1 340 ? 16.183 -2.557 -35.110 1.00 96.06 340 ALA A CA 1
ATOM 2649 C C . ALA A 1 340 ? 15.671 -3.754 -35.930 1.00 96.06 340 ALA A C 1
ATOM 2651 O O . ALA A 1 340 ? 16.462 -4.557 -36.428 1.00 96.06 340 ALA A O 1
ATOM 2652 N N . GLY A 1 341 ? 14.357 -3.828 -36.177 1.00 95.81 341 GLY A N 1
ATOM 2653 C CA . GLY A 1 341 ? 13.745 -4.862 -37.018 1.00 95.81 341 GLY A CA 1
ATOM 2654 C C . GLY A 1 341 ? 14.210 -4.842 -38.482 1.00 95.81 341 GLY A C 1
ATOM 2655 O O . GLY A 1 341 ? 14.212 -5.882 -39.142 1.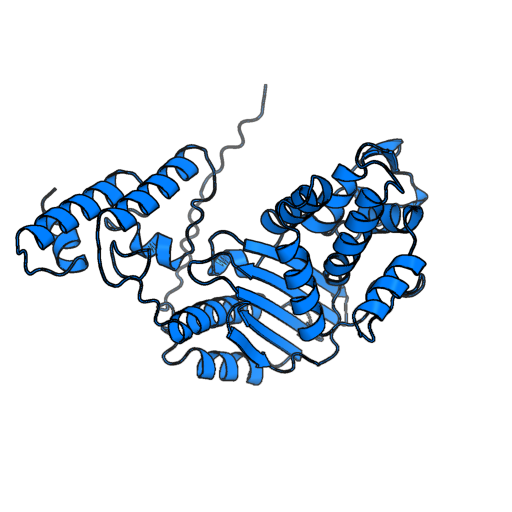00 95.81 341 GLY A O 1
ATOM 2656 N N . ALA A 1 342 ? 14.654 -3.687 -38.986 1.00 97.19 342 ALA A N 1
ATOM 2657 C CA . ALA A 1 342 ? 15.245 -3.534 -40.316 1.00 97.19 342 ALA A CA 1
ATOM 2658 C C . ALA A 1 342 ? 16.751 -3.874 -40.373 1.00 97.19 342 ALA A C 1
ATOM 2660 O O . ALA A 1 342 ? 17.363 -3.742 -41.435 1.00 97.19 342 ALA A O 1
ATOM 2661 N N . GLY A 1 343 ? 17.350 -4.328 -39.266 1.00 96.38 343 GLY A N 1
ATOM 2662 C CA . GLY A 1 343 ? 18.772 -4.667 -39.175 1.00 96.38 343 GLY A CA 1
ATOM 2663 C C . GLY A 1 343 ? 19.670 -3.506 -38.743 1.00 96.38 343 GLY A C 1
ATOM 2664 O O . GLY A 1 343 ? 20.873 -3.546 -39.003 1.00 96.38 343 GLY A O 1
ATOM 2665 N N . GLY A 1 344 ? 19.098 -2.476 -38.114 1.00 96.12 344 GLY A N 1
ATOM 2666 C CA . GLY A 1 344 ? 19.851 -1.424 -37.438 1.00 96.12 344 GLY A CA 1
ATOM 2667 C C . GLY A 1 344 ? 20.787 -1.982 -36.362 1.00 96.12 344 GLY A C 1
ATOM 2668 O O . GLY A 1 344 ? 20.501 -3.012 -35.752 1.00 96.12 344 GLY A O 1
ATOM 2669 N N . THR A 1 345 ? 21.925 -1.321 -36.151 1.00 95.19 345 THR A N 1
ATOM 2670 C CA . THR A 1 345 ? 22.988 -1.809 -35.252 1.00 95.19 345 THR A CA 1
ATOM 2671 C C . THR A 1 345 ? 23.182 -0.964 -34.004 1.00 95.19 345 THR A C 1
ATOM 2673 O O . THR A 1 345 ? 23.879 -1.405 -33.093 1.00 95.19 345 THR A O 1
ATOM 2676 N N . ASP A 1 346 ? 22.612 0.240 -33.967 1.00 95.81 346 ASP A N 1
ATOM 2677 C CA . ASP A 1 346 ? 22.686 1.091 -32.782 1.00 95.81 346 ASP A CA 1
ATOM 2678 C C . ASP A 1 346 ? 21.794 0.527 -31.670 1.00 95.81 346 ASP A C 1
ATOM 2680 O O . ASP A 1 346 ? 20.691 0.027 -31.920 1.00 95.81 346 ASP A O 1
ATOM 2684 N N . ASP A 1 347 ? 22.263 0.624 -30.428 1.00 94.50 347 ASP A N 1
ATOM 2685 C CA . ASP A 1 347 ? 21.418 0.404 -29.259 1.00 94.50 347 ASP A CA 1
ATOM 2686 C C . ASP A 1 347 ? 20.359 1.518 -29.125 1.00 94.50 347 ASP A C 1
ATOM 2688 O O . ASP A 1 347 ? 20.448 2.570 -29.766 1.00 94.50 347 ASP A O 1
ATOM 2692 N N . ALA A 1 348 ? 19.336 1.275 -28.301 1.00 94.44 348 ALA A N 1
ATOM 2693 C CA . ALA A 1 348 ? 18.203 2.184 -28.141 1.00 94.44 348 ALA A CA 1
ATOM 2694 C C . ALA A 1 348 ? 18.626 3.589 -27.684 1.00 94.44 348 ALA A C 1
ATOM 2696 O O . ALA A 1 348 ? 18.159 4.581 -28.239 1.00 94.44 348 ALA A O 1
ATOM 2697 N N . GLU A 1 349 ? 19.549 3.693 -26.725 1.00 93.56 349 GLU A N 1
ATOM 2698 C CA . GLU A 1 349 ? 19.993 4.978 -26.178 1.00 93.56 349 GLU A CA 1
ATOM 2699 C C . GLU A 1 349 ? 20.754 5.799 -27.227 1.00 93.56 349 GLU A C 1
ATOM 2701 O O . GLU A 1 349 ? 20.452 6.979 -27.440 1.00 93.56 349 GLU A O 1
ATOM 2706 N N . THR A 1 350 ? 21.682 5.158 -27.944 1.00 94.94 350 THR A N 1
ATOM 2707 C CA . THR A 1 350 ? 22.402 5.768 -29.068 1.00 94.94 350 THR A CA 1
ATOM 2708 C C . THR A 1 350 ? 21.436 6.219 -30.165 1.00 94.94 350 THR A C 1
ATOM 2710 O O . THR A 1 350 ? 21.556 7.337 -30.675 1.00 94.94 350 THR A O 1
ATOM 2713 N N . TYR A 1 351 ? 20.455 5.383 -30.518 1.00 96.06 351 TYR A N 1
ATOM 2714 C CA . TYR A 1 351 ? 19.459 5.714 -31.533 1.00 96.06 351 TYR A CA 1
ATOM 2715 C C . TYR A 1 351 ? 18.609 6.924 -31.137 1.00 96.06 351 TYR A C 1
ATOM 2717 O O . TYR A 1 351 ? 18.515 7.872 -31.919 1.00 96.06 351 TYR A O 1
ATOM 2725 N N . PHE A 1 352 ? 18.020 6.925 -29.934 1.00 95.81 352 PHE A N 1
ATOM 2726 C CA . PHE A 1 352 ? 17.164 8.024 -29.482 1.00 95.81 352 PHE A CA 1
ATOM 2727 C C . PHE A 1 352 ? 17.923 9.342 -29.501 1.00 95.81 352 PHE A C 1
ATOM 2729 O O . PHE A 1 352 ? 17.450 10.302 -30.108 1.00 95.81 352 PHE A O 1
ATOM 2736 N N . LYS A 1 353 ? 19.140 9.367 -28.947 1.00 93.44 353 LYS A N 1
ATOM 2737 C CA . LYS A 1 353 ? 19.987 10.560 -28.965 1.00 93.44 353 LYS A CA 1
ATOM 2738 C C . LYS A 1 353 ? 20.182 11.113 -30.381 1.00 93.44 353 LYS A C 1
ATOM 2740 O O . LYS A 1 353 ? 19.985 12.305 -30.601 1.00 93.44 353 LYS A O 1
ATOM 2745 N N . ASN A 1 354 ? 20.523 10.254 -31.342 1.00 92.62 354 ASN A N 1
ATOM 2746 C CA . ASN A 1 354 ? 20.765 10.669 -32.725 1.00 92.62 354 ASN A CA 1
ATOM 2747 C C . ASN A 1 354 ? 19.499 11.206 -33.407 1.00 92.62 354 ASN A C 1
ATOM 2749 O O . ASN A 1 354 ? 19.563 12.204 -34.123 1.00 92.62 354 ASN A O 1
ATOM 2753 N N . VAL A 1 355 ? 18.354 10.547 -33.202 1.00 90.31 355 VAL A N 1
ATOM 2754 C CA . VAL A 1 355 ? 17.085 10.969 -33.809 1.00 90.31 355 VAL A CA 1
ATOM 2755 C C . VAL A 1 355 ? 16.623 12.301 -33.221 1.00 90.31 355 VAL A C 1
ATOM 2757 O O . VAL A 1 355 ? 16.243 13.189 -33.982 1.00 90.31 355 VAL A O 1
ATOM 2760 N N . ILE A 1 356 ? 16.724 12.478 -31.903 1.00 87.19 356 ILE A N 1
ATOM 2761 C CA . ILE A 1 356 ? 16.304 13.703 -31.211 1.00 87.19 356 ILE A CA 1
ATOM 2762 C C . ILE A 1 356 ? 17.197 14.892 -31.578 1.00 87.19 356 ILE A C 1
ATOM 2764 O O . ILE A 1 356 ? 16.682 15.970 -31.842 1.00 87.19 356 ILE A O 1
ATOM 2768 N N . GLU A 1 357 ? 18.522 14.715 -31.654 1.00 85.00 357 GLU A N 1
ATOM 2769 C CA . GLU A 1 357 ? 19.443 15.787 -32.073 1.00 85.00 357 GLU A CA 1
ATOM 2770 C C . GLU A 1 357 ? 19.235 16.220 -33.540 1.00 85.00 357 GLU A C 1
ATOM 2772 O O . GLU A 1 357 ? 19.684 17.296 -33.941 1.00 85.00 357 GLU A O 1
ATOM 2777 N N . SER A 1 358 ? 18.575 15.383 -34.346 1.00 78.19 358 SER A N 1
ATOM 2778 C CA . SER A 1 358 ? 18.286 15.645 -35.761 1.00 78.19 358 SER A CA 1
ATOM 2779 C C . SER A 1 358 ? 16.903 16.254 -36.035 1.00 78.19 358 SER A C 1
ATOM 2781 O O . SER A 1 358 ? 16.654 16.670 -37.172 1.00 78.19 358 SER A O 1
ATOM 2783 N N . ALA A 1 359 ? 16.025 16.287 -35.027 1.00 70.88 359 ALA A N 1
ATOM 2784 C CA . ALA A 1 359 ? 14.669 16.838 -35.081 1.00 70.88 359 ALA A CA 1
ATOM 2785 C C . ALA A 1 359 ? 14.653 18.329 -34.711 1.00 70.88 359 ALA A C 1
ATOM 2787 O O . ALA A 1 359 ? 13.844 19.068 -35.324 1.00 70.88 359 ALA A O 1
#

Sequence (359 aa):
MKKIITLLLAGMMLACSSPLHAFANATEDMNTLTRSYENECAVMVFSEKNGVLYSYRSGQLMAGAGLIRLPYAYYLCTQFEAGIRSLDDTITYTEEWKRGNAGIIKDSAFGTEYTFAQLLDYFLRYSDNIAFDMLISTFGIEGFNEMLKSWDTDVTVSMANLFPSVTADFMQMCMQKLHRRVNSGKCWDIVWSALSESEQSYVRNVVGGNLAVKYGYIVTENFQTYNEVCYCDNLQPYILVVMANQSTTEIDKEFIRNVALCADNLVDEYYNLNYSAGNINADGTTDAVDAAMVLHAAAILGTDGESGLNIKQNNCADVDKNGIINAVDASYILQYSAYAGAGGTDDAETYFKNVIESA

Nearest PDB structures (foldseek):
  4ewf-assembly4_D  TM=8.483E-01  e=1.572E-13  Sphaerobacter thermophilus DSM 20745
  2j7v-assembly1_A  TM=8.591E-01  e=1.665E-12  Synechococcus elongatus
  2xh9-assembly2_B  TM=7.513E-01  e=4.083E-11  Streptomyces clavuligerus
  2xh9-assembly1_A  TM=7.679E-01  e=9.959E-11  Streptomyces clavuligerus
  2xep-assembly1_A  TM=7.205E-01  e=8.967E-11  Streptomyces clavuligerus

Solvent-accessible surface area (backbone atoms only — not comparable to full-atom values): 19755 Å² total; per-residue (Å²): 136,82,82,80,79,77,80,75,84,71,81,75,80,71,83,72,89,62,77,82,75,76,66,91,47,28,66,61,49,45,51,46,57,66,68,68,43,92,55,54,64,26,33,32,34,34,25,90,91,79,41,75,78,43,73,41,59,23,81,44,76,38,81,32,36,53,44,59,51,52,55,50,50,53,44,50,38,53,39,44,74,70,60,78,49,58,55,78,45,68,50,68,42,49,76,91,62,69,60,89,67,60,44,69,70,69,81,51,64,72,71,44,72,40,31,44,52,55,33,52,26,39,30,50,19,50,50,12,47,56,37,44,50,57,47,39,74,71,68,54,55,66,67,48,38,52,52,36,49,73,66,77,44,91,61,62,66,44,98,91,41,79,58,45,60,40,28,39,55,59,51,48,52,35,52,53,56,51,61,76,34,58,82,72,41,74,60,37,42,40,49,48,51,17,21,46,62,30,78,59,63,58,46,54,76,60,40,44,36,46,39,32,37,40,50,16,60,46,83,55,94,70,38,28,31,46,30,41,40,33,43,38,60,54,102,74,51,35,36,42,27,43,38,38,42,37,68,54,97,66,80,62,60,64,59,52,30,51,51,38,44,32,51,55,46,34,52,27,62,76,70,63,52,53,71,39,56,33,14,52,78,29,80,82,58,51,30,66,67,31,19,49,53,34,38,52,22,23,56,35,42,75,71,81,43,76,52,56,48,29,50,69,35,47,61,12,40,29,54,79,69,81,84,65,65,30,64,66,31,21,50,51,27,41,52,48,28,52,42,48,75,73,70,51,82,71,54,59,60,61,44,43,53,55,54,60,78,72,108

Foldseek 3Di:
DDDPPPPPPPDPPPPPPDPPPPPPALQVLLVCLQVVPPFDKWKWKAFPVPGTLDTDQQVDWDQQALLLLLLVLVVVVVCCVVPVDDQQDKDFAAPVLADDDWFDCNVDDGRDIDGNLRLSLRCFQRVHPSSVVVSCVRRNQPSSQVVCVVVVDPDGADPVGNGGTDGNVVSQVSVVVLVVCDVVDDSSVSNQVSQQNHPDDLLCVQFPAGKRKGWGWDDDQQKIKIWMWIFHPALRTIIMTMITIDRDDDDPSVSVNSSSNSSNVSSCVVVVQDQAAQRLSSPPDRELVSLVLLAQLQVQVVVVHHSNGTPSSQVNQPLLPPSDRHNVSSVLSHVVNVCVVVVHDDDSNRSSVVVNVVD

Secondary structure (DSSP, 8-state):
-----------------S-----SSHHHHHHHHHHH-SSEEEEEEEETTTEEEEEESTTS-EE-GGGGHHHHHHHHHHHHHTTSS-TT-EEE--GGG---SS-SGGGSPTT-EEEHHHHHHHHHHT--HHHHHHHHHHH-SHHHHHHHHHTT-----BTTBSS-EE-HHHHHHHHHHHHTTTTSSHHHHHHHHHHHT-S--TTHHHHBSSEEEEEEEEE-SS-EEEEEEEEE-SSS-EEEEEEEEESSS---HHHHHHHHHHHHHHHHHHHT---BTTB-S-SS--SHHHHHHHHHHHHHHTTT-----BHHHHHHH-SS-SS--SHHHHHHHHHHHHHHHTT--S-HHHHHHHHHHH-

pLDDT: mean 90.45, std 16.8, range [26.27, 98.88]